Protein AF-A0A831V758-F1 (afdb_monomer_lite)

pLDDT: mean 92.41, std 6.11, range [59.59, 98.81]

Radius of gyration: 16.69 Å; chains: 1; bounding box: 41×38×46 Å

Foldseek 3Di:
DVLVLLVQDQADDDDDDDPVLCVLVVVLVVVCVVCVVLFPSVLRDRHDDAAFDPAADDWAAFALFEEEEFEETNCLVLVLLQQLLDDFFHHYEYEYEYAHRQVCQVVSQVSSNGRHNAREDAADFPDWGTISYHHYGYQAAEWAWDDDPLTITIHGPGGGDGYPVLRRLLRNCVNNQLRYEYEYAAPRPDDNQNSLVSNLVSNHAYEYADLVNHRNSVVSVVNVVSVSHPYYDRSNVNCVVCVVSRD

Structure (mmCIF, N/CA/C/O backbone):
data_AF-A0A831V758-F1
#
_entry.id   AF-A0A831V758-F1
#
loop_
_atom_site.group_PDB
_atom_site.id
_atom_site.type_symbol
_atom_site.label_atom_id
_atom_site.label_alt_id
_atom_site.label_comp_id
_atom_site.label_asym_id
_atom_site.label_entity_id
_atom_site.label_seq_id
_atom_site.pdbx_PDB_ins_code
_atom_site.Cartn_x
_atom_site.Cartn_y
_atom_site.Cartn_z
_atom_site.occupancy
_atom_site.B_iso_or_equiv
_atom_site.auth_seq_id
_atom_site.auth_comp_id
_atom_site.auth_asym_id
_atom_site.auth_atom_id
_atom_site.pdbx_PDB_model_num
ATOM 1 N N . MET A 1 1 ? -2.737 12.422 -18.641 1.00 59.59 1 MET A N 1
ATOM 2 C CA . MET A 1 1 ? -1.529 11.762 -18.081 1.00 59.59 1 MET A CA 1
ATOM 3 C C . MET A 1 1 ? -1.878 10.401 -17.488 1.00 59.59 1 MET A C 1
ATOM 5 O O . MET A 1 1 ? -1.390 9.409 -17.997 1.00 59.59 1 MET A O 1
ATOM 9 N N . MET A 1 2 ? -2.767 10.317 -16.495 1.00 72.56 2 MET A N 1
ATOM 10 C CA . MET A 1 2 ? -3.146 9.026 -15.890 1.00 72.56 2 MET A CA 1
ATOM 11 C C . MET A 1 2 ? -3.924 8.086 -16.830 1.00 72.56 2 MET A C 1
ATOM 13 O O . MET A 1 2 ? -3.850 6.873 -16.688 1.00 72.56 2 MET A O 1
ATOM 17 N N . GLU A 1 3 ? -4.578 8.625 -17.862 1.00 75.00 3 GLU A N 1
ATOM 18 C CA . GLU A 1 3 ? -5.225 7.852 -18.936 1.00 75.00 3 GLU A CA 1
ATOM 19 C C . GLU A 1 3 ? -4.255 6.941 -19.708 1.00 75.00 3 GLU A C 1
ATOM 21 O O . GLU A 1 3 ? -4.672 5.909 -20.228 1.00 75.00 3 GLU A O 1
ATOM 26 N N . TYR A 1 4 ? -2.953 7.261 -19.742 1.00 83.38 4 TYR A N 1
ATOM 27 C CA . TYR A 1 4 ? -1.955 6.403 -20.389 1.00 83.38 4 TYR A CA 1
ATOM 28 C C . TYR A 1 4 ? -1.779 5.061 -19.671 1.00 83.38 4 TYR A C 1
ATOM 30 O O . TYR A 1 4 ? -1.418 4.082 -20.321 1.00 83.38 4 TYR A O 1
ATOM 38 N N . LEU A 1 5 ? -2.094 4.977 -18.372 1.00 78.06 5 LEU A N 1
ATOM 39 C CA . LEU A 1 5 ? -2.095 3.703 -17.644 1.00 78.06 5 LEU A CA 1
ATOM 40 C C . LEU A 1 5 ? -3.118 2.735 -18.246 1.00 78.06 5 LEU A C 1
ATOM 42 O O . LEU A 1 5 ? -2.806 1.573 -18.488 1.00 78.06 5 LEU A O 1
ATOM 46 N N . CYS A 1 6 ? -4.301 3.239 -18.614 1.00 80.19 6 CYS A N 1
ATOM 47 C CA . CYS A 1 6 ? -5.322 2.449 -19.306 1.00 80.19 6 CYS A CA 1
ATOM 48 C C . CYS A 1 6 ? -4.886 2.021 -20.719 1.00 80.19 6 CYS A C 1
ATOM 50 O O . CYS A 1 6 ? -5.421 1.063 -21.276 1.00 80.19 6 CYS A O 1
ATOM 52 N N . LEU A 1 7 ? -3.895 2.700 -21.304 1.00 83.81 7 LEU A N 1
ATOM 53 C CA . LEU A 1 7 ? -3.332 2.379 -22.617 1.00 83.81 7 LEU A CA 1
ATOM 54 C C . LEU A 1 7 ? -2.119 1.435 -22.550 1.00 83.81 7 LEU A C 1
ATOM 56 O O . LEU A 1 7 ? -1.579 1.087 -23.603 1.00 83.81 7 LEU A O 1
ATOM 60 N N . GLY A 1 8 ? -1.740 0.979 -21.350 1.00 83.88 8 GLY A N 1
ATOM 61 C CA . GLY A 1 8 ? -0.642 0.036 -21.123 1.00 83.88 8 GLY A CA 1
ATOM 62 C C . GLY A 1 8 ? 0.640 0.667 -20.576 1.00 83.88 8 GLY A C 1
ATOM 63 O O . GLY A 1 8 ? 1.663 -0.011 -20.526 1.00 83.88 8 GLY A O 1
ATOM 64 N N . ALA A 1 9 ? 0.627 1.941 -20.166 1.00 86.56 9 ALA A N 1
ATOM 65 C CA . ALA A 1 9 ? 1.746 2.492 -19.407 1.00 86.56 9 ALA A CA 1
ATOM 66 C C . ALA A 1 9 ? 1.825 1.814 -18.030 1.00 86.56 9 ALA A C 1
ATOM 68 O O . ALA A 1 9 ? 0.825 1.688 -17.327 1.00 86.56 9 ALA A O 1
ATOM 69 N N . VAL A 1 10 ? 3.026 1.384 -17.648 1.00 83.31 10 VAL A N 1
ATOM 70 C CA . VAL A 1 10 ? 3.277 0.637 -16.400 1.00 83.31 10 VAL A CA 1
ATOM 71 C C . VAL A 1 10 ? 3.994 1.463 -15.337 1.00 83.31 10 VAL A C 1
ATOM 73 O O . VAL A 1 10 ? 4.190 0.994 -14.215 1.00 83.31 10 VAL A O 1
ATOM 76 N N . ASP A 1 11 ? 4.400 2.679 -15.704 1.00 82.00 11 ASP A N 1
ATOM 77 C CA . ASP A 1 11 ? 5.180 3.575 -14.871 1.00 82.00 11 ASP A CA 1
ATOM 78 C C . ASP A 1 11 ? 4.929 5.048 -15.235 1.00 82.00 11 ASP A C 1
ATOM 80 O O . ASP A 1 11 ? 4.513 5.364 -16.355 1.00 82.00 11 ASP A O 1
ATOM 84 N N . LEU A 1 12 ? 5.195 5.943 -14.283 1.00 81.81 12 LEU A N 1
ATOM 85 C CA . LEU A 1 12 ? 5.075 7.386 -14.423 1.00 81.81 12 LEU A CA 1
ATOM 86 C C . LEU A 1 12 ? 6.245 8.093 -13.736 1.00 81.81 12 LEU A C 1
ATOM 88 O O . LEU A 1 12 ? 6.478 7.937 -12.538 1.00 81.81 12 LEU A O 1
ATOM 92 N N . VAL A 1 13 ? 6.935 8.939 -14.496 1.00 83.00 13 VAL A N 1
ATOM 93 C CA . VAL A 1 13 ? 8.043 9.758 -14.006 1.00 83.00 13 VAL A CA 1
ATOM 94 C C . VAL A 1 13 ? 7.903 11.156 -14.597 1.00 83.00 13 VAL A C 1
ATOM 96 O O . VAL A 1 13 ? 7.756 11.311 -15.809 1.00 83.00 13 VAL A O 1
ATOM 99 N N . GLU A 1 14 ? 7.929 12.177 -13.744 1.00 80.94 14 GLU A N 1
ATOM 100 C CA . GLU A 1 14 ? 8.035 13.563 -14.196 1.00 80.94 14 GLU A CA 1
ATOM 101 C C . GLU A 1 14 ? 9.488 13.869 -14.568 1.00 80.94 14 GLU A C 1
ATOM 103 O O . GLU A 1 14 ? 10.421 13.300 -13.998 1.00 80.94 14 GLU A O 1
ATOM 108 N N . LYS A 1 15 ? 9.693 14.772 -15.530 1.00 83.00 15 LYS A N 1
ATOM 109 C CA . LYS A 1 15 ? 11.039 15.199 -15.906 1.00 83.00 15 LYS A CA 1
ATOM 110 C C . LYS A 1 15 ? 11.731 15.835 -14.686 1.00 83.00 15 LYS A C 1
ATOM 112 O O . LYS A 1 15 ? 11.201 16.811 -14.159 1.00 83.00 15 LYS A O 1
ATOM 117 N N . PRO A 1 16 ? 12.899 15.328 -14.251 1.00 84.25 16 PRO A N 1
ATOM 118 C CA . PRO A 1 16 ? 13.629 15.929 -13.143 1.00 84.25 16 PRO A CA 1
ATOM 119 C C . PRO A 1 16 ? 14.097 17.348 -13.473 1.00 84.25 16 PRO A C 1
ATOM 121 O O . PRO A 1 16 ? 14.599 17.591 -14.575 1.00 84.25 16 PRO A O 1
ATOM 124 N N . ASN A 1 17 ? 13.978 18.259 -12.505 1.00 86.94 17 ASN A N 1
ATOM 125 C CA . ASN A 1 17 ? 14.313 19.678 -12.682 1.00 86.94 17 ASN A CA 1
ATOM 126 C C . ASN A 1 17 ? 15.586 20.108 -11.931 1.00 86.94 17 ASN A C 1
ATOM 128 O O . ASN A 1 17 ? 16.128 21.173 -12.216 1.00 86.94 17 ASN A O 1
ATOM 132 N N . ASP A 1 18 ? 16.096 19.276 -11.021 1.00 86.75 18 ASP A N 1
ATOM 133 C CA . ASP A 1 18 ? 17.294 19.534 -10.217 1.00 86.75 18 ASP A CA 1
ATOM 134 C C . ASP A 1 18 ? 18.085 18.238 -9.940 1.00 86.75 18 ASP A C 1
ATOM 136 O O . ASP A 1 18 ? 17.643 17.127 -10.252 1.00 86.75 18 ASP A O 1
ATOM 140 N N . ALA A 1 19 ? 19.295 18.383 -9.392 1.00 86.81 19 ALA A N 1
ATOM 141 C CA . ALA A 1 19 ? 20.224 17.274 -9.163 1.00 86.81 19 ALA A CA 1
ATOM 142 C C . ALA A 1 19 ? 19.707 16.239 -8.146 1.00 86.81 19 ALA A C 1
ATOM 144 O O . ALA A 1 19 ? 19.970 15.043 -8.293 1.00 86.81 19 ALA A O 1
ATOM 145 N N . GLU A 1 20 ? 18.968 16.680 -7.129 1.00 83.38 20 GLU A N 1
ATOM 146 C CA . GLU A 1 20 ? 18.398 15.802 -6.106 1.00 83.38 20 GLU A CA 1
ATOM 147 C C . GLU A 1 20 ? 17.311 14.912 -6.711 1.00 83.38 20 GLU A C 1
ATOM 149 O O . GLU A 1 20 ? 17.352 13.681 -6.605 1.00 83.38 20 GLU A O 1
ATOM 154 N N . THR A 1 21 ? 16.404 15.532 -7.457 1.00 82.12 21 THR A N 1
ATOM 155 C CA . THR A 1 21 ? 15.340 14.878 -8.210 1.00 82.12 21 THR A CA 1
ATOM 156 C C . THR A 1 21 ? 15.907 13.884 -9.225 1.00 82.12 21 THR A C 1
ATOM 158 O O . THR A 1 21 ? 15.427 12.751 -9.336 1.00 82.12 21 THR A O 1
ATOM 161 N N . TRP A 1 22 ? 16.983 14.263 -9.925 1.00 87.38 22 TRP A N 1
ATOM 162 C CA . TRP A 1 22 ? 17.709 13.373 -10.835 1.00 87.38 22 TRP A CA 1
ATOM 163 C C . TRP A 1 22 ? 18.268 12.141 -10.128 1.00 87.38 22 TRP A C 1
ATOM 165 O O . TRP A 1 22 ? 18.204 11.039 -10.673 1.00 87.38 22 TRP A O 1
ATOM 175 N N . ASN A 1 23 ? 18.792 12.298 -8.914 1.00 86.44 23 ASN A N 1
ATOM 176 C CA . ASN A 1 23 ? 19.326 11.186 -8.136 1.00 86.44 23 ASN A CA 1
ATOM 177 C C . ASN A 1 23 ? 18.220 10.205 -7.713 1.00 86.44 23 ASN A C 1
ATOM 179 O O . ASN A 1 23 ? 18.396 8.991 -7.832 1.00 86.44 23 ASN A O 1
ATOM 183 N N . ILE A 1 24 ? 17.068 10.717 -7.265 1.00 82.69 24 ILE A N 1
ATOM 184 C CA . ILE A 1 24 ? 15.906 9.897 -6.881 1.00 82.69 24 ILE A CA 1
ATOM 185 C C . ILE A 1 24 ? 15.398 9.100 -8.088 1.00 82.69 24 ILE A C 1
ATOM 187 O O . ILE A 1 24 ? 15.303 7.869 -8.032 1.00 82.69 24 ILE A O 1
ATOM 191 N N . VAL A 1 25 ? 15.132 9.787 -9.203 1.00 85.81 25 VAL A N 1
ATOM 192 C CA . VAL A 1 25 ? 14.635 9.156 -10.433 1.00 85.81 25 VAL A CA 1
ATOM 193 C C . VAL A 1 25 ? 15.661 8.181 -11.010 1.00 85.81 25 VAL A C 1
ATOM 195 O O . VAL A 1 25 ? 15.307 7.058 -11.361 1.00 85.81 25 VAL A O 1
ATOM 198 N N . GLY A 1 26 ? 16.939 8.561 -11.061 1.00 88.06 26 GLY A N 1
ATOM 199 C CA . GLY A 1 26 ? 18.012 7.727 -11.599 1.00 88.06 26 GLY A CA 1
ATOM 200 C C . GLY A 1 26 ? 18.218 6.430 -10.815 1.00 88.06 26 GLY A C 1
ATOM 201 O O . GLY A 1 26 ? 18.360 5.366 -11.420 1.00 88.06 26 GLY A O 1
ATOM 202 N N . LYS A 1 27 ? 18.183 6.484 -9.475 1.00 86.81 27 LYS A N 1
ATOM 203 C CA . LYS A 1 27 ? 18.248 5.282 -8.622 1.00 86.81 27 LYS A CA 1
ATOM 204 C C . LYS A 1 27 ? 17.066 4.350 -8.874 1.00 86.81 27 LYS A C 1
ATOM 206 O O . LYS A 1 27 ? 17.260 3.144 -9.019 1.00 86.81 27 LYS A O 1
ATOM 211 N N . ARG A 1 28 ? 15.858 4.909 -8.977 1.00 87.69 28 ARG A N 1
ATOM 212 C CA . ARG A 1 28 ? 14.641 4.141 -9.255 1.00 87.69 28 ARG A CA 1
ATOM 213 C C . ARG A 1 28 ? 14.681 3.482 -10.636 1.00 87.69 28 ARG A C 1
ATOM 215 O O . ARG A 1 28 ? 14.485 2.275 -10.736 1.00 87.69 28 ARG A O 1
ATOM 222 N N . LEU A 1 29 ? 14.991 4.240 -11.689 1.00 87.88 29 LEU A N 1
ATOM 223 C CA . LEU A 1 29 ? 15.077 3.714 -13.056 1.00 87.88 29 LEU A CA 1
ATOM 224 C C . LEU A 1 29 ? 16.149 2.631 -13.193 1.00 87.88 29 LEU A C 1
ATOM 226 O O . LEU A 1 29 ? 15.933 1.654 -13.907 1.00 87.88 29 LEU A O 1
ATOM 230 N N . ARG A 1 30 ? 17.279 2.769 -12.488 1.00 89.56 30 ARG A N 1
ATOM 231 C CA . ARG A 1 30 ? 18.318 1.734 -12.444 1.00 89.56 30 ARG A CA 1
ATOM 232 C C . ARG A 1 30 ? 17.776 0.423 -11.870 1.00 89.56 30 ARG A C 1
ATOM 234 O O . ARG A 1 30 ? 17.868 -0.588 -12.558 1.00 89.56 30 ARG A O 1
ATOM 241 N N . ARG A 1 31 ? 17.124 0.462 -10.698 1.00 87.81 31 ARG A N 1
ATOM 242 C CA . ARG A 1 31 ? 16.480 -0.716 -10.078 1.00 87.81 31 ARG A CA 1
ATOM 243 C C . ARG A 1 31 ? 15.475 -1.386 -11.021 1.00 87.81 31 ARG A C 1
ATOM 245 O O . ARG A 1 31 ? 15.446 -2.607 -11.124 1.00 87.81 31 ARG A O 1
ATOM 252 N N . LEU A 1 32 ? 14.666 -0.594 -11.728 1.00 87.81 32 LEU A N 1
ATOM 253 C CA . LEU A 1 32 ? 13.689 -1.123 -12.686 1.00 87.81 32 LEU A CA 1
ATOM 254 C C . LEU A 1 32 ? 14.356 -1.751 -13.915 1.00 87.81 32 LEU A C 1
ATOM 256 O O . LEU A 1 32 ? 13.951 -2.821 -14.359 1.00 87.81 32 LEU A O 1
ATOM 260 N N . THR A 1 33 ? 15.390 -1.104 -14.455 1.00 88.38 33 THR A N 1
ATOM 261 C CA . THR A 1 33 ? 16.093 -1.577 -15.657 1.00 88.38 33 THR A CA 1
ATOM 262 C C . THR A 1 33 ? 16.875 -2.861 -15.382 1.00 88.38 33 THR A C 1
ATOM 264 O O . THR A 1 33 ? 16.906 -3.744 -16.235 1.00 88.38 33 THR A O 1
ATOM 267 N N . GLU A 1 34 ? 17.457 -3.005 -14.187 1.00 89.62 34 GLU A N 1
ATOM 268 C CA . GLU A 1 34 ? 18.151 -4.230 -13.759 1.00 89.62 34 GLU A CA 1
ATOM 269 C C . GLU A 1 34 ? 17.226 -5.458 -13.777 1.00 89.62 34 GLU A C 1
ATOM 271 O O . GLU A 1 34 ? 17.673 -6.553 -14.115 1.00 89.62 34 GLU A O 1
ATOM 276 N N . LYS A 1 35 ? 15.929 -5.262 -13.505 1.00 86.81 35 LYS A N 1
ATOM 277 C CA . LYS A 1 35 ? 14.917 -6.328 -13.412 1.00 86.81 35 LYS A CA 1
ATOM 278 C C . LYS A 1 35 ? 13.998 -6.435 -14.626 1.00 86.81 35 LYS A C 1
ATOM 280 O O . LYS A 1 35 ? 13.102 -7.268 -14.653 1.00 86.81 35 LYS A O 1
ATOM 285 N N . ILE A 1 36 ? 14.214 -5.639 -15.673 1.00 88.00 36 ILE A N 1
ATOM 286 C CA . ILE A 1 36 ? 13.267 -5.543 -16.797 1.00 88.00 36 ILE A CA 1
ATOM 287 C C . ILE A 1 36 ? 13.025 -6.878 -17.519 1.00 88.00 36 ILE A C 1
ATOM 289 O O . ILE A 1 36 ? 11.951 -7.101 -18.071 1.00 88.00 36 ILE A O 1
ATOM 293 N N . LYS A 1 37 ? 14.015 -7.782 -17.504 1.00 89.12 37 LYS A N 1
ATOM 294 C CA . LYS A 1 37 ? 13.917 -9.120 -18.113 1.00 89.12 37 LYS A CA 1
ATOM 295 C C . LYS A 1 37 ? 12.975 -10.059 -17.355 1.00 89.12 37 LYS A C 1
ATOM 297 O O . LYS A 1 37 ? 12.519 -11.039 -17.932 1.00 89.12 37 LYS A O 1
ATOM 302 N N . GLU A 1 38 ? 12.707 -9.759 -16.090 1.00 88.94 38 GLU A N 1
ATOM 303 C CA . GLU A 1 38 ? 11.819 -10.520 -15.207 1.00 88.94 38 GLU A CA 1
ATOM 304 C C . GLU A 1 38 ? 10.348 -10.107 -15.413 1.00 88.94 38 GLU A C 1
ATOM 306 O O . GLU A 1 38 ? 9.418 -10.817 -15.036 1.00 88.94 38 GLU A O 1
ATOM 311 N N . PHE A 1 39 ? 10.100 -8.980 -16.094 1.00 92.75 39 PHE A N 1
ATOM 312 C CA . PHE A 1 39 ? 8.746 -8.472 -16.277 1.00 92.75 39 PHE A CA 1
ATOM 313 C C . PHE A 1 39 ? 7.925 -9.346 -17.228 1.00 92.75 39 PHE A C 1
ATOM 315 O O . PHE A 1 39 ? 8.287 -9.617 -18.377 1.00 92.75 39 PHE A O 1
ATOM 322 N N . ARG A 1 40 ? 6.726 -9.714 -16.779 1.00 94.12 40 ARG A N 1
ATOM 323 C CA . ARG A 1 40 ? 5.739 -10.470 -17.550 1.00 94.12 40 ARG A CA 1
ATOM 324 C C . ARG A 1 40 ? 4.990 -9.543 -18.503 1.00 94.12 40 ARG A C 1
ATOM 326 O O . ARG A 1 40 ? 3.861 -9.142 -18.237 1.00 94.12 40 ARG A O 1
ATOM 333 N N . LEU A 1 41 ? 5.588 -9.242 -19.657 1.00 91.00 41 LEU A N 1
ATOM 334 C CA . LEU A 1 41 ? 5.016 -8.318 -20.655 1.00 91.00 41 LEU A CA 1
ATOM 335 C C . LEU A 1 41 ? 3.595 -8.692 -21.120 1.00 91.00 41 LEU A C 1
ATOM 337 O O . LEU A 1 41 ? 2.808 -7.809 -21.445 1.00 91.00 41 LEU A O 1
ATOM 341 N N . LYS A 1 42 ? 3.227 -9.982 -21.081 1.00 90.50 42 LYS A N 1
ATOM 342 C CA . LYS A 1 42 ? 1.855 -10.461 -21.352 1.00 90.50 42 LYS A CA 1
ATOM 343 C C . LYS A 1 42 ? 0.788 -9.868 -20.412 1.00 90.50 42 LYS A C 1
ATOM 345 O O . LYS A 1 42 ? -0.396 -9.873 -20.745 1.00 90.50 42 LYS A O 1
ATOM 350 N N . ASN A 1 43 ? 1.205 -9.370 -19.247 1.00 90.56 43 ASN A N 1
ATOM 351 C CA . ASN A 1 43 ? 0.344 -8.746 -18.245 1.00 90.56 43 ASN A CA 1
ATOM 352 C C . ASN A 1 43 ? 0.248 -7.224 -18.414 1.00 90.56 43 ASN A C 1
ATOM 354 O O . ASN A 1 43 ? -0.555 -6.587 -17.736 1.00 90.56 43 ASN A O 1
ATOM 358 N N . ILE A 1 44 ? 0.976 -6.639 -19.373 1.00 89.25 44 ILE A N 1
ATOM 359 C CA . ILE A 1 44 ? 0.740 -5.266 -19.819 1.00 89.25 44 ILE A CA 1
ATOM 360 C C . ILE A 1 44 ? -0.517 -5.274 -20.681 1.00 89.25 44 ILE A C 1
ATOM 362 O O . ILE A 1 44 ? -0.501 -5.660 -21.850 1.00 89.25 44 ILE A O 1
ATOM 366 N N . LYS A 1 45 ? -1.634 -4.871 -20.082 1.00 81.12 45 LYS A N 1
ATOM 367 C CA . LYS A 1 45 ? -2.940 -4.886 -20.735 1.00 81.12 45 LYS A CA 1
ATOM 368 C C . LYS A 1 45 ? -3.473 -3.473 -20.856 1.00 81.12 45 LYS A C 1
ATOM 370 O O . LYS A 1 45 ? -3.354 -2.665 -19.940 1.00 81.12 45 LYS A O 1
ATOM 375 N N . ARG A 1 46 ? -4.125 -3.205 -21.986 1.00 82.81 46 ARG A N 1
ATOM 376 C CA . ARG A 1 46 ? -5.039 -2.072 -22.066 1.00 82.81 46 ARG A CA 1
ATOM 377 C C . ARG A 1 46 ? -6.255 -2.390 -21.220 1.00 82.81 46 ARG A C 1
ATOM 379 O O . ARG A 1 46 ? -6.830 -3.472 -21.339 1.00 82.81 46 ARG A O 1
ATOM 386 N N . THR A 1 47 ? -6.654 -1.441 -20.397 1.00 78.38 47 THR A N 1
ATOM 387 C CA . THR A 1 47 ? -7.866 -1.545 -19.597 1.00 78.38 47 THR A CA 1
ATOM 388 C C . THR A 1 47 ? -8.853 -0.504 -20.073 1.00 78.38 47 THR A C 1
ATOM 390 O O . THR A 1 47 ? -8.482 0.558 -20.577 1.00 78.38 47 THR A O 1
ATOM 393 N N . ARG A 1 48 ? -10.140 -0.794 -19.903 1.00 77.62 48 ARG A N 1
ATOM 394 C CA . ARG A 1 48 ? -11.141 0.256 -20.056 1.00 77.62 48 ARG A CA 1
ATOM 395 C C . ARG A 1 48 ? -10.891 1.322 -18.986 1.00 77.62 48 ARG A C 1
ATOM 397 O O . ARG A 1 48 ? -10.466 0.962 -17.882 1.00 77.62 48 ARG A O 1
ATOM 404 N N . PRO A 1 49 ? -11.140 2.603 -19.295 1.00 73.00 49 PRO A N 1
ATOM 405 C CA . PRO A 1 49 ? -11.234 3.612 -18.261 1.00 73.00 49 PRO A CA 1
ATOM 406 C C . PRO A 1 49 ? -12.214 3.123 -17.184 1.00 73.00 49 PRO A C 1
ATOM 408 O O . PRO A 1 49 ? -13.291 2.627 -17.530 1.00 73.00 49 PRO A O 1
ATOM 411 N N . PRO A 1 50 ? -11.826 3.183 -15.906 1.00 74.19 50 PRO A N 1
ATOM 412 C CA . PRO A 1 50 ? -12.691 2.776 -14.811 1.00 74.19 50 PRO A CA 1
ATOM 413 C C . PRO A 1 50 ? -13.920 3.687 -14.765 1.00 74.19 50 PRO A C 1
ATOM 415 O O . PRO A 1 50 ? -13.838 4.867 -15.118 1.00 74.19 50 PRO A O 1
ATOM 418 N N . ALA A 1 51 ? -15.056 3.132 -14.339 1.00 82.69 51 ALA A N 1
ATOM 419 C CA . ALA A 1 51 ? -16.232 3.940 -14.054 1.00 82.69 51 ALA A CA 1
ATOM 420 C C . ALA A 1 5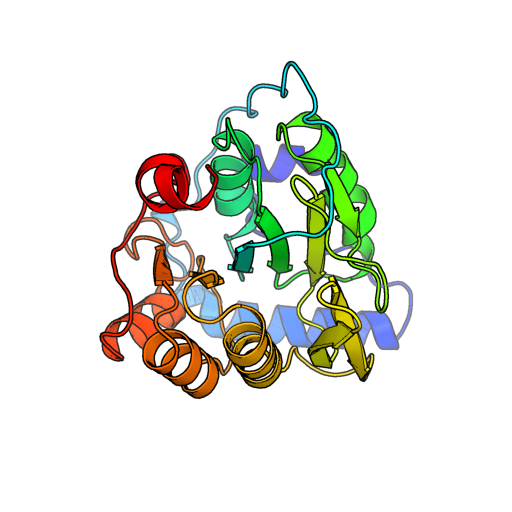1 ? -15.889 4.964 -12.963 1.00 82.69 51 ALA A C 1
ATOM 422 O O . ALA A 1 51 ? -15.087 4.691 -12.066 1.00 82.69 51 ALA A O 1
ATOM 423 N N . MET A 1 52 ? -16.465 6.157 -13.071 1.00 88.44 52 MET A N 1
ATOM 424 C CA . MET A 1 52 ? -16.340 7.143 -12.006 1.00 88.44 52 MET A CA 1
ATOM 425 C C . MET A 1 52 ? -17.169 6.694 -10.804 1.00 88.44 52 MET A C 1
ATOM 427 O O . MET A 1 52 ? -18.204 6.055 -10.972 1.00 88.44 52 MET A O 1
ATOM 431 N N . ALA A 1 53 ? -16.711 7.030 -9.602 1.00 90.19 53 ALA A N 1
ATOM 432 C CA . ALA A 1 53 ? -17.501 6.808 -8.404 1.00 90.19 53 ALA A CA 1
ATOM 433 C C . ALA A 1 53 ? -18.698 7.767 -8.401 1.00 90.19 53 ALA A C 1
ATOM 435 O O . ALA A 1 53 ? -18.526 8.981 -8.523 1.00 90.19 53 ALA A O 1
ATOM 436 N N . ASP A 1 54 ? -19.898 7.220 -8.223 1.00 89.31 54 ASP A N 1
ATOM 437 C CA . ASP A 1 54 ? -21.138 8.003 -8.216 1.00 89.31 54 ASP A CA 1
ATOM 438 C C . ASP A 1 54 ? -21.319 8.818 -6.923 1.00 89.31 54 ASP A C 1
ATOM 440 O O . ASP A 1 54 ? -22.115 9.755 -6.871 1.00 89.31 54 ASP A O 1
ATOM 444 N N . TYR A 1 55 ? -20.580 8.474 -5.862 1.00 93.00 55 TYR A N 1
ATOM 445 C CA . TYR A 1 55 ? -20.635 9.144 -4.565 1.00 93.00 55 TYR A CA 1
ATOM 446 C C . TYR A 1 55 ? -19.300 9.075 -3.816 1.00 93.00 55 TYR A C 1
ATOM 448 O O . TYR A 1 55 ? -18.399 8.301 -4.146 1.00 93.00 55 TYR A O 1
ATOM 456 N N . LYS A 1 56 ? -19.202 9.885 -2.756 1.00 95.06 56 LYS A N 1
ATOM 457 C CA . LYS A 1 56 ? -18.131 9.833 -1.760 1.00 95.06 56 LYS A CA 1
ATOM 458 C C . LYS A 1 56 ? -18.677 9.419 -0.411 1.00 95.06 56 LYS A C 1
ATOM 460 O O . LYS A 1 56 ? -19.691 9.948 0.038 1.00 95.06 56 LYS A O 1
ATOM 465 N N . MET A 1 57 ? -17.985 8.496 0.245 1.00 94.44 57 MET A N 1
ATOM 466 C CA . MET A 1 57 ? -18.271 8.168 1.633 1.00 94.44 57 MET A CA 1
ATOM 467 C C . MET A 1 57 ? -17.911 9.355 2.520 1.00 94.44 57 MET A C 1
ATOM 469 O O . MET A 1 57 ? -16.835 9.932 2.343 1.00 94.44 57 MET A O 1
ATOM 473 N N . PRO A 1 58 ? -18.755 9.715 3.494 1.00 94.31 58 PRO A N 1
ATOM 474 C CA . PRO A 1 58 ? -18.362 10.698 4.485 1.00 94.31 58 PRO A CA 1
ATOM 475 C C . PRO A 1 58 ? -17.156 10.176 5.274 1.00 94.31 58 PRO A C 1
ATOM 477 O O . PRO A 1 58 ? -17.031 8.976 5.536 1.00 94.31 58 PRO A O 1
ATOM 480 N N . LEU A 1 59 ? -16.266 11.090 5.659 1.00 95.56 59 LEU A N 1
ATOM 481 C CA . LEU A 1 59 ? -15.228 10.775 6.633 1.00 95.56 59 LEU A CA 1
ATOM 482 C C . LEU A 1 59 ? -15.899 10.416 7.960 1.00 95.56 59 LEU A C 1
ATOM 484 O O . LEU A 1 59 ? -16.740 11.166 8.459 1.00 95.56 59 LEU A O 1
ATOM 488 N N . GLY A 1 60 ? -15.540 9.258 8.507 1.00 93.69 60 GLY A N 1
ATOM 489 C CA . GLY A 1 60 ? -16.023 8.823 9.811 1.00 93.69 60 GLY A CA 1
ATOM 490 C C . GLY A 1 60 ? -15.167 9.356 10.960 1.00 93.69 60 GLY A C 1
ATOM 491 O O . GLY A 1 60 ? -14.321 10.236 10.797 1.00 93.69 60 GLY A O 1
ATOM 492 N N . GLY A 1 61 ? -15.377 8.782 12.146 1.00 95.50 61 GLY A N 1
ATOM 493 C CA . GLY A 1 61 ? -14.506 9.010 13.299 1.00 95.50 61 GLY A CA 1
ATOM 494 C C . GLY A 1 61 ? -13.122 8.353 13.149 1.00 95.50 61 GLY A C 1
ATOM 495 O O . GLY A 1 61 ? -12.776 7.858 12.070 1.00 95.50 61 GLY A O 1
ATOM 496 N N . PRO A 1 62 ? -12.331 8.312 14.238 1.00 97.06 62 PRO A N 1
ATOM 497 C CA . PRO A 1 62 ? -11.052 7.608 14.265 1.00 97.06 62 PRO A CA 1
ATOM 498 C C . PRO A 1 62 ? -11.174 6.172 13.747 1.00 97.06 62 PRO A C 1
ATOM 500 O O . PRO A 1 62 ? -12.076 5.427 14.148 1.00 97.06 62 PRO A O 1
ATOM 503 N N . ALA A 1 63 ? -10.271 5.788 12.848 1.00 97.19 63 ALA A N 1
ATOM 504 C CA . ALA A 1 63 ? -10.288 4.474 12.228 1.00 97.19 63 ALA A CA 1
ATOM 505 C C . ALA A 1 63 ? -10.016 3.372 13.261 1.00 97.19 63 ALA A C 1
ATOM 507 O O . ALA A 1 63 ? -9.043 3.421 14.013 1.00 97.19 63 ALA A O 1
ATOM 508 N N . LYS A 1 64 ? -10.862 2.340 13.266 1.00 97.12 64 LYS A N 1
ATOM 509 C CA . LYS A 1 64 ? -10.703 1.146 14.119 1.00 97.12 64 LYS A CA 1
ATOM 510 C C . LYS A 1 64 ? -9.868 0.062 13.443 1.00 97.12 64 LYS A C 1
ATOM 512 O O . LYS A 1 64 ? -9.381 -0.855 14.109 1.00 97.12 64 LYS A O 1
ATOM 517 N N . LYS A 1 65 ? -9.755 0.152 12.118 1.00 98.12 65 LYS A N 1
ATOM 518 C CA . LYS A 1 65 ? -9.079 -0.798 11.242 1.00 98.12 65 LYS A CA 1
ATOM 519 C C . LYS A 1 65 ? -8.159 -0.056 10.274 1.00 98.12 65 LYS A C 1
ATOM 521 O O . LYS A 1 65 ? -8.374 1.119 9.977 1.00 98.12 65 LYS A O 1
ATOM 526 N N . LEU A 1 66 ? -7.142 -0.746 9.778 1.00 98.62 66 LEU A N 1
ATOM 527 C CA . LEU A 1 66 ? -6.182 -0.198 8.827 1.00 98.62 66 LEU A CA 1
ATOM 528 C C . LEU A 1 66 ? -5.888 -1.214 7.729 1.00 98.62 66 LEU A C 1
ATOM 530 O O . LEU A 1 66 ? -5.486 -2.334 8.033 1.00 98.62 66 LEU A O 1
ATOM 534 N N . PHE A 1 67 ? -6.020 -0.814 6.467 1.00 98.56 67 PHE A N 1
ATOM 535 C CA . PHE A 1 67 ? -5.402 -1.541 5.362 1.00 98.56 67 PHE A CA 1
ATOM 536 C C . PHE A 1 67 ? -4.207 -0.761 4.799 1.00 98.56 67 PHE A C 1
ATOM 538 O O . PHE A 1 67 ? -4.295 0.439 4.542 1.00 98.56 67 PHE A O 1
ATOM 545 N N . ILE A 1 68 ? -3.079 -1.444 4.612 1.00 98.69 68 ILE A N 1
ATOM 546 C CA . ILE A 1 68 ? -1.867 -0.892 4.001 1.00 98.69 68 ILE A CA 1
ATOM 547 C C . ILE A 1 68 ? -1.647 -1.587 2.665 1.00 98.69 68 ILE A C 1
ATOM 549 O O . ILE A 1 68 ? -1.536 -2.809 2.619 1.00 98.69 68 ILE A O 1
ATOM 553 N N . VAL A 1 69 ? -1.540 -0.812 1.592 1.00 98.56 69 VAL A N 1
ATOM 554 C CA . VAL A 1 69 ? -1.184 -1.282 0.256 1.00 98.56 69 VAL A CA 1
ATOM 555 C C . VAL A 1 69 ? 0.263 -0.910 -0.029 1.00 98.56 69 VAL A C 1
ATOM 557 O O . VAL A 1 69 ? 0.633 0.263 0.028 1.00 98.56 69 VAL A O 1
ATOM 560 N N . LEU A 1 70 ? 1.073 -1.907 -0.364 1.00 98.44 70 LEU A N 1
ATOM 561 C CA . LEU A 1 70 ? 2.435 -1.740 -0.853 1.00 98.44 70 LEU A CA 1
ATOM 562 C C . LEU A 1 70 ? 2.458 -2.164 -2.322 1.00 98.44 70 LEU A C 1
ATOM 564 O O . LEU A 1 70 ? 2.021 -3.268 -2.645 1.00 98.44 70 LEU A O 1
ATOM 568 N N . GLY A 1 71 ? 2.934 -1.296 -3.211 1.00 96.81 71 GLY A N 1
ATOM 569 C CA . GLY A 1 71 ? 2.973 -1.593 -4.642 1.00 96.81 71 GLY A CA 1
ATOM 570 C C . GLY A 1 71 ? 4.197 -1.022 -5.335 1.00 96.81 71 GLY A C 1
ATOM 571 O O . GLY A 1 71 ? 4.602 0.102 -5.059 1.00 96.81 71 GLY A O 1
ATOM 572 N N . GLY A 1 72 ? 4.796 -1.790 -6.242 1.00 94.56 72 GLY A N 1
ATOM 573 C CA . GLY A 1 72 ? 5.916 -1.339 -7.061 1.00 94.56 72 GLY A CA 1
ATOM 574 C C . GLY A 1 72 ? 5.539 -1.162 -8.526 1.00 94.56 72 GLY A C 1
ATOM 575 O O . GLY A 1 72 ? 4.463 -0.659 -8.856 1.00 94.56 72 GLY A O 1
ATOM 576 N N . VAL A 1 73 ? 6.420 -1.584 -9.431 1.00 90.94 73 VAL A N 1
ATOM 577 C CA . VAL A 1 73 ? 6.161 -1.506 -10.875 1.00 90.94 73 VAL A CA 1
ATOM 578 C C . VAL A 1 73 ? 4.928 -2.326 -11.282 1.00 90.94 73 VAL A C 1
ATOM 580 O O . VAL A 1 73 ? 4.728 -3.466 -10.850 1.00 90.94 73 VAL A O 1
ATOM 583 N N . GLY A 1 74 ? 4.066 -1.723 -12.106 1.00 89.56 74 GLY A N 1
ATOM 584 C CA . GLY A 1 74 ? 2.789 -2.312 -12.518 1.00 89.56 74 GLY A CA 1
ATOM 585 C C . GLY A 1 74 ? 1.677 -2.254 -11.465 1.00 89.56 74 GLY A C 1
ATOM 586 O O . GLY A 1 74 ? 0.540 -2.575 -11.787 1.00 89.56 74 GLY A O 1
ATOM 587 N N . SER A 1 75 ? 1.944 -1.798 -10.236 1.00 92.88 75 SER A N 1
ATOM 588 C CA . SER A 1 75 ? 0.917 -1.740 -9.183 1.00 92.88 75 SER A CA 1
ATOM 589 C C . SER A 1 75 ? -0.143 -0.657 -9.402 1.00 92.88 75 SER A C 1
ATOM 591 O O . SER A 1 75 ? -1.233 -0.764 -8.856 1.00 92.88 75 SER A O 1
ATOM 593 N N . LEU A 1 76 ? 0.131 0.375 -10.209 1.00 91.38 76 LEU A N 1
ATOM 594 C CA . LEU A 1 76 ? -0.797 1.491 -10.424 1.00 91.38 76 LEU A CA 1
ATOM 595 C C . LEU A 1 76 ? -2.143 1.056 -11.019 1.00 91.38 76 LEU A C 1
ATOM 597 O O . LEU A 1 76 ? -3.190 1.524 -10.571 1.00 91.38 76 LEU A O 1
ATOM 601 N N . ILE A 1 77 ? -2.124 0.159 -12.010 1.00 89.50 77 ILE A N 1
ATOM 602 C CA . ILE A 1 77 ? -3.360 -0.346 -12.617 1.00 89.50 77 ILE A CA 1
ATOM 603 C C . ILE A 1 77 ? -4.105 -1.294 -11.672 1.00 89.50 77 ILE A C 1
ATOM 605 O O . ILE A 1 77 ? -5.332 -1.307 -11.639 1.00 89.50 77 ILE A O 1
ATOM 609 N N . GLU A 1 78 ? -3.371 -2.043 -10.858 1.00 92.44 78 GLU A N 1
ATOM 610 C CA . GLU A 1 78 ? -3.942 -2.944 -9.859 1.00 92.44 78 GLU A CA 1
ATOM 611 C C . GLU A 1 78 ? -4.585 -2.159 -8.714 1.00 92.44 78 GLU A C 1
ATOM 613 O O . GLU A 1 78 ? -5.724 -2.424 -8.339 1.00 92.44 78 GLU A O 1
ATOM 618 N N . LEU A 1 79 ? -3.936 -1.087 -8.259 1.00 94.12 79 LEU A N 1
ATOM 619 C CA . LEU A 1 79 ? -4.508 -0.139 -7.311 1.00 94.12 79 LEU A CA 1
ATOM 620 C C . LEU A 1 79 ? -5.775 0.527 -7.865 1.00 94.12 79 LEU A C 1
ATOM 622 O O . LEU A 1 79 ? -6.728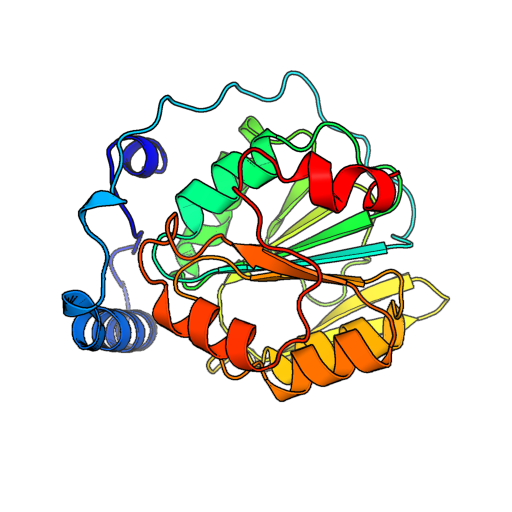 0.738 -7.121 1.00 94.12 79 LEU A O 1
ATOM 626 N N . GLN A 1 80 ? -5.814 0.836 -9.164 1.00 92.12 80 GLN A N 1
ATOM 627 C CA . GLN A 1 80 ? -7.008 1.371 -9.819 1.00 92.12 80 GLN A CA 1
ATOM 628 C C . GLN A 1 80 ? -8.182 0.394 -9.778 1.00 92.12 80 GLN A C 1
ATOM 630 O O . GLN A 1 80 ? -9.287 0.806 -9.426 1.00 92.12 80 GLN A O 1
ATOM 635 N N . LYS A 1 81 ? -7.953 -0.883 -10.101 1.00 91.56 81 LYS A N 1
ATOM 636 C CA . LYS A 1 81 ? -8.983 -1.926 -9.979 1.00 91.56 81 LYS A CA 1
ATOM 637 C C . LYS A 1 81 ? -9.433 -2.081 -8.528 1.00 91.56 81 LYS A C 1
ATOM 639 O O . LYS A 1 81 ? -10.631 -2.069 -8.264 1.00 91.56 81 LYS A O 1
ATOM 644 N N . MET A 1 82 ? -8.477 -2.145 -7.602 1.00 93.94 82 MET A N 1
ATOM 645 C CA . MET A 1 82 ? -8.728 -2.292 -6.172 1.00 93.94 82 MET A CA 1
ATOM 646 C C . MET A 1 82 ? -9.579 -1.145 -5.629 1.00 93.94 82 MET A C 1
ATOM 648 O O . MET A 1 82 ? -10.688 -1.370 -5.155 1.00 93.94 82 MET A O 1
ATOM 652 N N . LEU A 1 83 ? -9.090 0.094 -5.703 1.00 94.38 83 LEU A N 1
ATOM 653 C CA . LEU A 1 83 ? -9.789 1.239 -5.119 1.00 94.38 83 LEU A CA 1
ATOM 654 C C . LEU A 1 83 ? -11.124 1.522 -5.818 1.00 94.38 83 LEU A C 1
ATOM 656 O O . LEU A 1 83 ? -12.047 2.000 -5.158 1.00 94.38 83 LEU A O 1
ATOM 660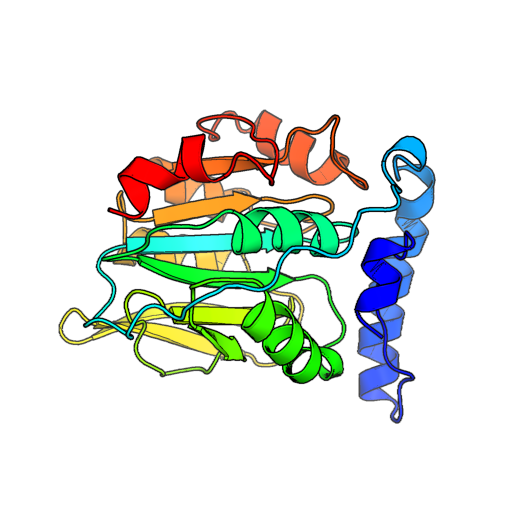 N N . GLY A 1 84 ? -11.236 1.226 -7.118 1.00 92.25 84 GLY A N 1
ATOM 661 C CA . GLY A 1 84 ? -12.486 1.358 -7.871 1.00 92.25 84 GLY A CA 1
ATOM 662 C C . GLY A 1 84 ? -13.534 0.289 -7.545 1.00 92.25 84 GLY A C 1
ATOM 663 O O . GLY A 1 84 ? -14.713 0.517 -7.787 1.00 92.25 84 GLY A O 1
ATOM 664 N N . SER A 1 85 ? -13.129 -0.850 -6.975 1.00 92.31 85 SER A N 1
ATOM 665 C CA . SER A 1 85 ? -14.046 -1.939 -6.600 1.00 92.31 85 SER A CA 1
ATOM 666 C C . SER A 1 85 ? -14.519 -1.853 -5.146 1.00 92.31 85 SER A C 1
ATOM 668 O O . SER A 1 85 ? -15.443 -2.564 -4.761 1.00 92.31 85 SER A O 1
ATOM 670 N N . ILE A 1 86 ? -13.903 -0.996 -4.322 1.00 92.94 86 ILE A N 1
ATOM 671 C CA . ILE A 1 86 ? -14.354 -0.768 -2.946 1.00 92.94 86 ILE A CA 1
ATOM 672 C C . ILE A 1 86 ? -15.708 -0.057 -2.982 1.00 92.94 86 ILE A C 1
ATOM 674 O O . ILE A 1 86 ? -15.809 1.058 -3.486 1.00 92.94 86 ILE A O 1
ATOM 678 N N . SER A 1 87 ? -16.729 -0.694 -2.410 1.00 90.75 87 SER A N 1
ATOM 679 C CA . SER A 1 87 ? -18.102 -0.174 -2.348 1.00 90.75 87 SER A CA 1
ATOM 680 C C . SER A 1 87 ? -18.561 0.183 -0.930 1.00 90.75 87 SER A C 1
ATOM 682 O O . SER A 1 87 ? -19.526 0.925 -0.766 1.00 90.75 87 SER A O 1
ATOM 684 N N . SER A 1 88 ? -17.879 -0.309 0.108 1.00 90.06 88 SER A N 1
ATOM 685 C CA . SER A 1 88 ? -18.160 -0.016 1.521 1.00 90.06 88 SER A CA 1
ATOM 686 C C . SER A 1 88 ? -16.864 0.143 2.318 1.00 90.06 88 SER A C 1
ATOM 688 O O . SER A 1 88 ? -15.867 -0.520 2.036 1.00 90.06 88 SER A O 1
ATOM 690 N N . ASN A 1 89 ? -16.870 1.052 3.293 1.00 92.75 89 ASN A N 1
ATOM 691 C CA . ASN A 1 89 ? -15.839 1.184 4.318 1.00 92.75 89 ASN A CA 1
ATOM 692 C C . ASN A 1 89 ? -16.397 2.029 5.469 1.00 92.75 89 ASN A C 1
ATOM 694 O O . ASN A 1 89 ? -16.529 3.240 5.334 1.00 92.75 89 ASN A O 1
ATOM 698 N N . GLU A 1 90 ? -16.750 1.399 6.584 1.00 87.81 90 GLU A N 1
ATOM 699 C CA . GLU A 1 90 ? -17.376 2.096 7.718 1.00 87.81 90 GLU A CA 1
ATOM 700 C C . GLU A 1 90 ? -16.383 2.406 8.841 1.00 87.81 90 GLU A C 1
ATOM 702 O O . GLU A 1 90 ? -16.618 3.284 9.674 1.00 87.81 90 GLU A O 1
ATOM 707 N N . SER A 1 91 ? -15.260 1.684 8.885 1.00 93.38 91 SER A N 1
ATOM 708 C CA . SER A 1 91 ? -14.397 1.665 10.068 1.00 93.38 91 SER A CA 1
ATOM 709 C C . SER A 1 91 ? -12.894 1.667 9.790 1.00 93.38 91 SER A C 1
ATOM 711 O O . SER A 1 91 ? -12.111 1.798 10.742 1.00 93.38 91 SER A O 1
ATOM 713 N N . ALA A 1 92 ? -12.468 1.564 8.526 1.00 97.44 92 ALA A N 1
ATOM 714 C CA . ALA A 1 92 ? -11.062 1.454 8.158 1.00 97.44 92 ALA A CA 1
ATOM 715 C C . ALA A 1 92 ? -10.489 2.730 7.525 1.00 97.44 92 ALA A C 1
ATOM 717 O O . ALA A 1 92 ? -11.128 3.390 6.703 1.00 97.44 92 ALA A O 1
ATOM 718 N N . ALA A 1 93 ? -9.234 3.028 7.851 1.00 98.12 93 ALA A N 1
ATOM 719 C CA . ALA A 1 93 ? -8.390 3.914 7.056 1.00 98.12 93 ALA A CA 1
ATOM 720 C C . ALA A 1 93 ? -7.546 3.089 6.074 1.00 98.12 93 ALA A C 1
ATOM 722 O O . ALA A 1 93 ? -7.166 1.951 6.364 1.00 98.12 93 ALA A O 1
ATOM 723 N N . GLY A 1 94 ? -7.233 3.678 4.925 1.00 98.12 94 GLY A N 1
ATOM 724 C CA . GLY A 1 94 ? -6.301 3.138 3.943 1.00 98.12 94 GLY A CA 1
ATOM 725 C C . GLY A 1 94 ? -4.984 3.899 3.940 1.00 98.12 94 GLY A C 1
ATOM 726 O O . GLY A 1 94 ? -4.982 5.127 4.023 1.00 98.12 94 GLY A O 1
ATOM 727 N N . LEU A 1 95 ? -3.869 3.191 3.791 1.00 98.50 95 LEU A N 1
ATOM 728 C CA . LEU A 1 95 ? -2.577 3.778 3.445 1.00 98.50 95 LEU A CA 1
ATOM 729 C C . LEU A 1 95 ? -2.006 3.079 2.218 1.00 98.50 95 LEU A C 1
ATOM 731 O O . LEU A 1 95 ? -2.016 1.856 2.142 1.00 98.50 95 LEU A O 1
ATOM 735 N N . VAL A 1 96 ? -1.482 3.842 1.269 1.00 98.31 96 VAL A N 1
ATOM 736 C CA . VAL A 1 96 ? -0.959 3.331 0.004 1.00 98.31 96 VAL A CA 1
ATOM 737 C C . VAL A 1 96 ? 0.449 3.872 -0.204 1.00 98.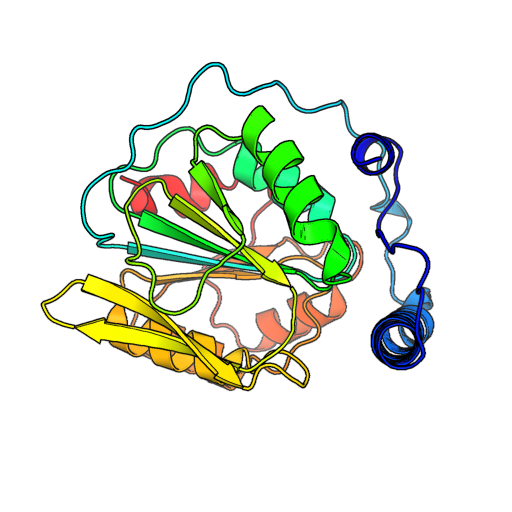31 96 VAL A C 1
ATOM 739 O O . VAL A 1 96 ? 0.648 5.084 -0.244 1.00 98.31 96 VAL A O 1
ATOM 742 N N . PHE A 1 97 ? 1.412 2.968 -0.365 1.00 97.38 97 PHE A N 1
ATOM 743 C CA . PHE A 1 97 ? 2.818 3.278 -0.604 1.00 97.38 97 PHE A CA 1
ATOM 744 C C . PHE A 1 97 ? 3.256 2.684 -1.939 1.00 97.38 97 PHE A C 1
ATOM 746 O O . PHE A 1 97 ? 3.323 1.459 -2.094 1.00 97.38 97 PHE A O 1
ATOM 753 N N . LEU A 1 98 ? 3.585 3.557 -2.889 1.00 95.00 98 LEU A N 1
ATOM 754 C CA . LEU A 1 98 ? 3.927 3.160 -4.253 1.00 95.00 98 LEU A CA 1
ATOM 755 C C . LEU A 1 98 ? 5.387 3.443 -4.598 1.00 95.00 98 LEU A C 1
ATOM 757 O O . LEU A 1 98 ? 5.935 4.480 -4.229 1.00 95.00 98 LEU A O 1
ATOM 761 N N . ASP A 1 99 ? 6.015 2.572 -5.378 1.00 92.62 99 ASP A N 1
ATOM 762 C CA . ASP A 1 99 ? 7.289 2.897 -6.012 1.00 92.62 99 ASP A CA 1
ATOM 763 C C . ASP A 1 99 ? 7.068 3.927 -7.124 1.00 92.62 99 ASP A C 1
ATOM 765 O O . ASP A 1 99 ? 6.952 3.562 -8.290 1.00 92.62 99 ASP A O 1
ATOM 769 N N . LEU A 1 100 ? 6.967 5.210 -6.785 1.00 87.31 100 LEU A N 1
ATOM 770 C CA . LEU A 1 100 ? 6.731 6.294 -7.737 1.00 87.31 100 LEU A CA 1
ATOM 771 C C . LEU A 1 100 ? 7.603 7.505 -7.442 1.00 87.31 100 LEU A C 1
ATOM 773 O O . LEU A 1 100 ? 8.131 7.683 -6.345 1.00 87.31 100 LEU A O 1
ATOM 777 N N . TYR A 1 101 ? 7.721 8.360 -8.453 1.00 83.44 101 TYR A N 1
ATOM 778 C CA . TYR A 1 101 ? 8.337 9.666 -8.304 1.00 83.44 101 TYR A CA 1
ATOM 779 C C . TYR A 1 101 ? 7.495 10.573 -7.372 1.00 83.44 101 TYR A C 1
ATOM 781 O O . TYR A 1 101 ? 6.297 10.719 -7.618 1.00 83.44 101 TYR A O 1
ATOM 789 N N . PRO A 1 102 ? 8.085 11.229 -6.350 1.00 80.69 102 PRO A N 1
ATOM 790 C CA . PRO A 1 102 ? 7.358 12.062 -5.385 1.00 80.69 102 PRO A CA 1
ATOM 791 C C . PRO A 1 102 ? 6.386 13.087 -5.988 1.00 80.69 102 PRO A C 1
ATOM 793 O O . PRO A 1 102 ? 5.249 13.227 -5.522 1.00 80.69 102 PRO A O 1
ATOM 796 N N . GLY A 1 103 ? 6.813 13.776 -7.054 1.00 83.44 103 GLY A N 1
ATOM 797 C CA . GLY A 1 103 ? 6.086 14.905 -7.644 1.00 83.44 103 GLY A CA 1
ATOM 798 C C . GLY A 1 103 ? 4.756 14.554 -8.315 1.00 83.44 103 GLY A C 1
ATOM 799 O O . GLY A 1 103 ? 3.984 15.460 -8.615 1.00 83.44 103 GLY A O 1
ATOM 800 N N . VAL A 1 104 ? 4.439 13.263 -8.499 1.00 86.88 104 VAL A N 1
ATOM 801 C CA . VAL A 1 104 ? 3.171 12.829 -9.125 1.00 86.88 104 VAL A CA 1
ATOM 802 C C . VAL A 1 104 ? 2.037 12.584 -8.125 1.00 86.88 104 VAL A C 1
ATOM 804 O O . VAL A 1 104 ? 0.898 12.338 -8.530 1.00 86.88 104 VAL A O 1
ATOM 807 N N . THR A 1 105 ? 2.323 12.630 -6.819 1.00 90.06 105 THR A N 1
ATOM 808 C CA . THR A 1 105 ? 1.352 12.281 -5.765 1.00 90.06 105 THR A CA 1
ATOM 809 C C . THR A 1 105 ? 0.072 13.132 -5.823 1.00 90.06 105 THR A C 1
ATOM 811 O O . THR A 1 105 ? -1.017 12.553 -5.779 1.00 90.06 105 THR A O 1
ATOM 814 N N . PRO A 1 106 ? 0.123 14.473 -5.983 1.00 90.75 106 PRO A N 1
ATOM 815 C CA . PRO A 1 106 ? -1.095 15.285 -6.080 1.00 90.75 106 PRO A CA 1
ATOM 816 C C . PRO A 1 106 ? -1.990 14.921 -7.275 1.00 90.75 106 PRO A C 1
ATOM 818 O O . PRO A 1 106 ? -3.216 14.927 -7.168 1.00 90.75 106 PRO A O 1
ATOM 821 N N . GLN A 1 107 ? -1.392 14.599 -8.422 1.00 89.62 107 GLN A N 1
ATOM 822 C CA . GLN A 1 107 ? -2.092 14.206 -9.645 1.00 89.62 107 GLN A CA 1
ATOM 823 C C . GLN A 1 107 ? -2.701 12.810 -9.487 1.00 89.62 107 GLN A C 1
ATOM 825 O O . GLN A 1 107 ? -3.821 12.576 -9.941 1.00 89.62 107 GLN A O 1
ATOM 830 N N . LEU A 1 108 ? -1.989 11.908 -8.806 1.00 90.81 108 LEU A N 1
ATOM 831 C CA . LEU A 1 108 ? -2.454 10.562 -8.493 1.00 90.81 108 LEU A CA 1
ATOM 832 C C . LEU A 1 108 ? -3.671 10.581 -7.562 1.00 90.81 108 LEU A C 1
ATOM 834 O O . LEU A 1 108 ? -4.659 9.897 -7.821 1.00 90.81 108 LEU A O 1
ATOM 838 N N . VAL A 1 109 ? -3.632 11.412 -6.519 1.00 94.56 109 VAL A N 1
ATOM 839 C CA . VAL A 1 109 ? -4.763 11.605 -5.603 1.00 94.56 109 VAL A CA 1
ATOM 840 C C . VAL A 1 109 ? -5.986 12.119 -6.356 1.00 94.56 109 VAL A C 1
ATOM 842 O O . VAL A 1 109 ? -7.044 11.508 -6.257 1.00 94.56 109 VAL A O 1
ATOM 845 N N . LYS A 1 110 ? -5.839 13.173 -7.171 1.00 93.19 110 LYS A N 1
ATOM 846 C CA . LYS A 1 110 ? -6.937 13.713 -7.998 1.00 93.19 110 LYS A CA 1
ATOM 847 C C . LYS A 1 110 ? -7.495 12.691 -8.988 1.00 93.19 110 LYS A C 1
ATOM 849 O O . LYS A 1 110 ? -8.671 12.742 -9.339 1.00 93.19 110 LYS A O 1
ATOM 854 N N . PHE A 1 111 ? -6.650 11.791 -9.485 1.00 91.44 111 PHE A N 1
ATOM 855 C CA . PHE A 1 111 ? -7.086 10.709 -10.355 1.00 91.44 111 PHE A CA 1
ATOM 856 C C . PHE A 1 111 ? -7.950 9.707 -9.590 1.00 91.44 111 PHE A C 1
ATOM 858 O O . PHE A 1 111 ? -9.088 9.481 -9.991 1.00 91.44 111 PHE A O 1
ATOM 865 N N . PHE A 1 112 ? -7.470 9.175 -8.462 1.00 93.50 112 PHE A N 1
ATOM 866 C CA . PHE A 1 112 ? -8.257 8.234 -7.660 1.00 93.50 112 PHE A CA 1
ATOM 867 C C . PHE A 1 112 ? -9.493 8.871 -7.034 1.00 93.50 112 PHE A C 1
ATOM 869 O O . PHE A 1 112 ? -10.506 8.196 -6.883 1.00 93.50 112 PHE A O 1
ATOM 876 N N . GLU A 1 113 ? -9.466 10.171 -6.743 1.00 94.69 113 GLU A N 1
ATOM 877 C CA . GLU A 1 113 ? -10.624 10.907 -6.240 1.00 94.69 113 GLU A CA 1
ATOM 878 C C . GLU A 1 113 ? -11.844 10.747 -7.155 1.00 94.69 113 GLU A C 1
ATOM 880 O O . GLU A 1 113 ? -12.961 10.670 -6.662 1.00 94.69 113 GLU A O 1
ATOM 885 N N . LYS A 1 114 ? -11.659 10.597 -8.467 1.00 92.19 114 LYS A N 1
ATOM 886 C CA . LYS A 1 114 ? -12.775 10.374 -9.397 1.00 92.19 114 LYS A CA 1
ATOM 887 C C . LYS A 1 114 ? -13.282 8.933 -9.432 1.00 92.19 114 LYS A C 1
ATOM 889 O O . LYS A 1 114 ? -14.364 8.700 -9.954 1.00 92.19 114 LYS A O 1
ATOM 894 N N . LEU A 1 115 ? -12.493 7.975 -8.952 1.00 91.69 115 LEU A N 1
ATOM 895 C CA . LEU A 1 115 ? -12.671 6.547 -9.242 1.00 91.69 115 LEU A CA 1
ATOM 896 C C . LEU A 1 115 ? -13.102 5.716 -8.045 1.00 91.69 115 LEU A C 1
ATOM 898 O O . LEU A 1 115 ? -13.719 4.676 -8.223 1.00 91.69 115 LEU A O 1
ATOM 902 N N . THR A 1 116 ? -12.746 6.140 -6.836 1.00 94.88 116 THR A N 1
ATOM 903 C CA . THR A 1 116 ? -13.094 5.416 -5.612 1.00 94.88 116 THR A CA 1
ATOM 904 C C . THR A 1 116 ? -14.159 6.154 -4.822 1.00 94.88 116 THR A C 1
ATOM 906 O O . THR A 1 116 ? -14.214 7.381 -4.847 1.00 94.88 116 THR A O 1
ATOM 909 N N . VAL A 1 117 ? -14.962 5.422 -4.058 1.00 95.56 117 VAL A N 1
ATOM 910 C CA . VAL A 1 117 ? -15.887 5.988 -3.063 1.00 95.56 117 VAL A CA 1
ATOM 911 C C . VAL A 1 117 ? -15.163 6.510 -1.812 1.00 95.56 117 VAL A C 1
ATOM 913 O O . VAL A 1 117 ? -15.735 7.289 -1.052 1.00 95.56 117 VAL A O 1
ATOM 916 N N . LEU A 1 118 ? -13.899 6.118 -1.600 1.00 96.75 118 LEU A N 1
ATOM 917 C CA . LEU A 1 118 ? -13.058 6.600 -0.499 1.00 96.75 118 LEU A CA 1
ATOM 918 C C . LEU A 1 118 ? -12.616 8.060 -0.701 1.00 96.75 118 LEU A C 1
ATOM 920 O O . LEU A 1 118 ? -12.754 8.639 -1.783 1.00 96.75 118 LEU A O 1
ATOM 924 N N . ASN A 1 119 ? -12.005 8.637 0.334 1.00 97.25 119 ASN A N 1
ATOM 925 C CA . ASN A 1 119 ? -11.432 9.984 0.324 1.00 97.25 119 ASN A CA 1
ATOM 926 C C . ASN A 1 119 ? -9.899 9.912 0.210 1.00 97.25 119 ASN A C 1
ATOM 928 O O . ASN A 1 119 ? -9.213 9.882 1.240 1.00 97.25 119 ASN A O 1
ATOM 932 N N . PRO A 1 120 ? -9.334 9.825 -1.012 1.00 97.25 120 PRO A N 1
ATOM 933 C CA . PRO A 1 120 ? -7.895 9.819 -1.191 1.00 97.25 120 PRO A CA 1
ATOM 934 C C . PRO A 1 120 ? -7.297 11.190 -0.871 1.00 97.25 120 PRO A C 1
ATOM 936 O O . PRO A 1 120 ? -7.847 12.226 -1.237 1.00 97.25 120 PRO A O 1
ATOM 939 N N . MET A 1 121 ? -6.133 11.200 -0.230 1.00 96.88 121 MET A N 1
ATOM 940 C CA . MET A 1 121 ? -5.349 12.409 0.020 1.00 96.88 121 MET A CA 1
ATOM 941 C C . MET A 1 121 ? -3.851 12.094 0.002 1.00 96.88 121 MET A C 1
ATOM 943 O O . MET A 1 121 ? -3.480 10.945 0.245 1.00 96.88 121 MET A O 1
ATOM 947 N N . PRO A 1 122 ? -2.961 13.077 -0.232 1.00 96.50 122 PRO A N 1
ATOM 948 C CA . PRO A 1 122 ? -1.539 12.870 0.016 1.00 96.50 122 PRO A CA 1
ATOM 949 C C . PRO A 1 122 ? -1.340 12.524 1.491 1.00 96.50 122 PRO A C 1
ATOM 951 O O . PRO A 1 122 ? -1.909 13.205 2.344 1.00 96.50 122 PRO A O 1
ATOM 954 N N . LEU A 1 123 ? -0.561 11.491 1.806 1.00 96.00 123 LEU A N 1
ATOM 955 C CA . LEU A 1 123 ? -0.292 11.135 3.199 1.00 96.00 123 LEU A CA 1
ATOM 956 C C . LEU A 1 123 ? 0.421 12.290 3.917 1.00 96.00 123 LEU A C 1
ATOM 958 O O . LEU A 1 123 ? 1.388 12.847 3.401 1.00 96.00 123 LEU A O 1
ATOM 962 N N . LYS A 1 124 ? -0.046 12.640 5.118 1.00 94.56 124 LYS A N 1
ATOM 963 C CA . LYS A 1 124 ? 0.530 13.712 5.939 1.00 94.56 124 LYS A CA 1
ATOM 964 C C . LYS A 1 124 ? 0.902 13.183 7.315 1.00 94.56 124 LYS A C 1
ATOM 966 O O . LYS A 1 124 ? 0.073 12.565 7.975 1.00 94.56 124 LYS A O 1
ATOM 971 N N . SER A 1 125 ? 2.131 13.462 7.741 1.00 96.12 125 SER A N 1
ATOM 972 C CA . SER A 1 125 ? 2.603 13.130 9.086 1.00 96.12 125 SER A CA 1
ATOM 973 C C . SER A 1 125 ? 1.760 13.844 10.150 1.00 96.12 125 SER A C 1
ATOM 975 O O . SER A 1 125 ? 1.452 15.027 9.996 1.00 96.12 125 SER A O 1
ATOM 977 N N . GLY A 1 126 ? 1.377 13.132 11.210 1.00 95.69 126 GLY A N 1
ATOM 978 C CA . GLY A 1 126 ? 0.634 13.668 12.355 1.00 95.69 126 GLY A CA 1
ATOM 979 C C . GLY A 1 126 ? -0.856 13.925 12.109 1.00 95.69 126 GLY A C 1
ATOM 980 O O . GLY A 1 126 ? -1.538 14.427 12.998 1.00 95.69 126 GLY A O 1
ATOM 981 N N . PHE A 1 127 ? -1.391 13.589 10.932 1.00 95.75 127 PHE A N 1
ATOM 982 C CA . PHE A 1 127 ? -2.827 13.711 10.671 1.00 95.75 127 PHE A CA 1
ATOM 983 C C . PHE A 1 127 ? -3.576 12.488 11.223 1.00 95.75 127 PHE A C 1
ATOM 985 O O . PHE A 1 127 ? -3.109 11.365 11.034 1.00 95.75 127 PHE A O 1
ATOM 992 N N . PRO A 1 128 ? -4.729 12.666 11.891 1.00 96.94 128 PRO A N 1
ATOM 993 C CA . PRO A 1 128 ? -5.484 11.543 12.435 1.00 96.94 128 PRO A CA 1
ATOM 994 C C . PRO A 1 128 ? -5.985 10.638 11.311 1.00 96.94 128 PRO A C 1
ATOM 996 O O . PRO A 1 128 ? -6.494 11.118 10.296 1.00 96.94 128 PRO A O 1
ATOM 999 N N . MET A 1 129 ? -5.874 9.328 11.512 1.00 97.75 129 MET A N 1
ATOM 1000 C CA . MET A 1 129 ? -6.405 8.337 10.580 1.00 97.75 129 MET A CA 1
ATOM 1001 C C . MET A 1 129 ? -7.908 8.183 10.797 1.00 97.75 129 MET A C 1
ATOM 1003 O O . MET A 1 129 ? -8.348 7.704 11.846 1.00 97.75 129 MET A O 1
ATOM 1007 N N . LEU A 1 130 ? -8.697 8.590 9.804 1.00 97.62 130 LEU A N 1
ATOM 1008 C CA . LEU A 1 130 ? -10.159 8.544 9.859 1.00 97.62 130 LEU A CA 1
ATOM 1009 C C . LEU A 1 130 ? -10.721 7.414 8.995 1.00 97.62 130 LEU A C 1
ATOM 1011 O O . LEU A 1 130 ? -10.140 7.045 7.972 1.00 97.62 130 LEU A O 1
ATOM 1015 N N . ALA A 1 131 ? -11.876 6.876 9.388 1.00 97.12 131 ALA A N 1
ATOM 1016 C CA . ALA A 1 131 ? -12.597 5.923 8.550 1.00 97.12 131 ALA A CA 1
ATOM 1017 C C . ALA A 1 131 ? -12.957 6.552 7.189 1.00 97.12 131 ALA A C 1
ATOM 1019 O O . ALA A 1 131 ? -13.245 7.751 7.103 1.00 97.12 131 ALA A O 1
ATOM 1020 N N . SER A 1 132 ? -12.913 5.743 6.127 1.00 96.88 132 SER A N 1
ATOM 1021 C CA . SER A 1 132 ? -13.130 6.159 4.726 1.00 96.88 132 SER A CA 1
ATOM 1022 C C . SER A 1 132 ? -12.057 7.082 4.135 1.00 96.88 132 SER A C 1
ATOM 1024 O O . SER A 1 132 ? -12.196 7.531 2.992 1.00 96.88 132 SER A O 1
ATOM 1026 N N . GLN A 1 133 ? -10.980 7.371 4.869 1.00 97.38 133 GLN A N 1
ATOM 1027 C CA . GLN A 1 133 ? -9.824 8.117 4.373 1.00 97.38 133 GLN A CA 1
ATOM 1028 C C . GLN A 1 133 ? -8.790 7.167 3.761 1.00 97.38 133 GLN A C 1
ATOM 1030 O O . GLN A 1 133 ? -8.572 6.071 4.275 1.00 97.38 133 GLN A O 1
ATOM 1035 N N . CYS A 1 134 ? -8.123 7.588 2.684 1.00 98.06 134 CYS A N 1
ATOM 1036 C CA . CYS A 1 134 ? -7.037 6.829 2.068 1.00 98.06 134 CYS A CA 1
ATOM 1037 C C . CYS A 1 134 ? -5.815 7.727 1.824 1.00 98.06 134 CYS A C 1
ATOM 1039 O O . CYS A 1 134 ? -5.814 8.574 0.933 1.00 98.06 134 CYS A O 1
ATOM 1041 N N . GLY A 1 135 ? -4.770 7.577 2.634 1.00 97.88 135 GLY A N 1
ATOM 1042 C CA . GLY A 1 135 ? -3.519 8.310 2.464 1.00 97.88 135 GLY A CA 1
ATOM 1043 C C . GLY A 1 135 ? -2.644 7.666 1.391 1.00 97.88 135 GLY A C 1
ATOM 1044 O O . GLY A 1 135 ? -2.333 6.484 1.486 1.00 97.88 135 GLY A O 1
ATOM 1045 N N . ILE A 1 136 ? -2.218 8.431 0.389 1.00 97.31 136 ILE A N 1
ATOM 1046 C CA . ILE A 1 136 ? -1.383 7.951 -0.718 1.00 97.31 136 ILE A CA 1
ATOM 1047 C C . ILE A 1 136 ? -0.021 8.638 -0.662 1.00 97.31 136 ILE A C 1
ATOM 1049 O O . ILE A 1 136 ? 0.067 9.861 -0.545 1.00 97.31 136 ILE A O 1
ATOM 1053 N N . THR A 1 137 ? 1.041 7.846 -0.757 1.00 94.81 137 THR A N 1
ATOM 1054 C CA . THR A 1 137 ? 2.423 8.316 -0.817 1.00 94.81 137 THR A CA 1
ATOM 1055 C C . THR A 1 137 ? 3.297 7.354 -1.625 1.00 94.81 137 THR A C 1
ATOM 1057 O O . THR A 1 137 ? 2.831 6.363 -2.195 1.00 94.81 137 THR A O 1
ATOM 1060 N N . TYR A 1 138 ? 4.583 7.664 -1.687 1.00 91.38 138 TYR A N 1
ATOM 1061 C CA . TYR A 1 138 ? 5.606 6.939 -2.418 1.00 91.38 138 TYR A CA 1
ATOM 1062 C C . TYR A 1 138 ? 6.596 6.241 -1.466 1.00 91.38 138 TYR A C 1
ATOM 1064 O O . TYR A 1 138 ? 6.560 6.438 -0.251 1.00 91.38 138 TYR A O 1
ATOM 1072 N N . TRP A 1 139 ? 7.485 5.398 -1.999 1.00 91.00 139 TRP A N 1
ATOM 1073 C CA . TRP A 1 139 ? 8.500 4.669 -1.224 1.00 91.00 139 TRP A CA 1
ATOM 1074 C C . TRP A 1 139 ? 9.672 5.549 -0.772 1.00 91.00 139 TRP A C 1
ATOM 1076 O O . TRP A 1 139 ? 10.825 5.307 -1.137 1.00 91.00 139 TRP A O 1
ATOM 1086 N N . HIS A 1 140 ? 9.396 6.567 0.035 1.00 86.69 140 HIS A N 1
ATOM 1087 C CA . HIS A 1 140 ? 10.433 7.432 0.581 1.00 86.69 140 HIS A CA 1
ATOM 1088 C C . HIS A 1 140 ? 10.206 7.750 2.046 1.00 86.69 140 HIS A C 1
ATOM 1090 O O . HIS A 1 140 ? 9.066 7.882 2.508 1.00 86.69 140 HIS A O 1
ATOM 1096 N N . GLY A 1 141 ? 11.324 7.902 2.743 1.00 85.88 141 GLY A N 1
ATOM 1097 C CA . GLY A 1 141 ? 11.339 8.208 4.156 1.00 85.88 141 GLY A CA 1
ATOM 1098 C C . GLY A 1 141 ? 10.945 7.026 5.036 1.00 85.88 141 GLY A C 1
ATOM 1099 O O . GLY A 1 141 ? 10.587 5.941 4.583 1.00 85.88 141 GLY A O 1
ATOM 1100 N N . SER A 1 142 ? 11.014 7.238 6.341 1.00 92.25 142 SER A N 1
ATOM 1101 C CA . SER A 1 142 ? 10.653 6.244 7.348 1.00 92.25 142 SER A CA 1
ATOM 1102 C C . SER A 1 142 ? 9.331 6.634 7.989 1.00 92.25 142 SER A C 1
ATOM 1104 O O . SER A 1 142 ? 9.245 7.670 8.648 1.00 92.25 142 SER A O 1
ATOM 1106 N N . TRP A 1 143 ? 8.316 5.792 7.812 1.00 96.44 143 TRP A N 1
ATOM 1107 C CA . TRP A 1 143 ? 6.982 5.987 8.372 1.00 96.44 143 TRP A CA 1
ATOM 1108 C C . TRP A 1 143 ? 6.722 4.996 9.500 1.00 96.44 143 TRP A C 1
ATOM 1110 O O . TRP A 1 143 ? 7.142 3.841 9.445 1.00 96.44 143 TRP A O 1
ATOM 1120 N N . GLU A 1 144 ? 5.991 5.440 10.511 1.00 97.31 144 GLU A N 1
ATOM 1121 C CA . GLU A 1 144 ? 5.458 4.586 11.563 1.00 97.31 144 GLU A CA 1
ATOM 1122 C C . GLU A 1 144 ? 4.016 4.955 11.887 1.00 97.31 144 GLU A C 1
ATOM 1124 O O . GLU A 1 144 ? 3.562 6.052 11.575 1.00 97.31 144 GLU A O 1
ATOM 1129 N N . ILE A 1 145 ? 3.301 4.035 12.524 1.00 98.19 145 ILE A N 1
ATOM 1130 C CA . ILE A 1 145 ? 1.982 4.302 13.085 1.00 98.19 145 ILE A CA 1
ATOM 1131 C C . ILE A 1 145 ? 2.117 4.465 14.597 1.00 98.19 145 ILE A C 1
ATOM 1133 O O . ILE A 1 145 ? 2.533 3.543 15.311 1.00 98.19 145 ILE A O 1
ATOM 1137 N N . THR A 1 146 ? 1.752 5.644 15.084 1.00 97.12 146 THR A N 1
ATOM 1138 C CA . THR A 1 146 ? 1.653 5.966 16.509 1.00 97.12 146 THR A CA 1
ATOM 1139 C C . THR A 1 146 ? 0.187 6.022 16.926 1.00 97.12 146 THR A C 1
ATOM 1141 O O . THR A 1 146 ? -0.711 6.064 16.085 1.00 97.12 146 THR A O 1
ATOM 1144 N N . SER A 1 147 ? -0.073 5.947 18.230 1.00 96.38 147 SER A N 1
ATOM 1145 C CA . SER A 1 147 ? -1.423 6.052 18.778 1.00 96.38 147 SER A CA 1
ATOM 1146 C C . SER A 1 147 ? -1.406 6.923 20.023 1.00 96.38 147 SER A C 1
ATOM 1148 O O . SER A 1 147 ? -0.659 6.639 20.958 1.00 96.38 147 SER A O 1
ATOM 1150 N N . GLU A 1 148 ? -2.279 7.923 20.061 1.00 95.25 148 GLU A N 1
ATOM 1151 C CA . GLU A 1 148 ? -2.465 8.832 21.192 1.00 95.25 148 GLU A CA 1
ATOM 1152 C C . GLU A 1 148 ? -3.965 8.994 21.455 1.00 95.25 148 GLU A C 1
ATOM 1154 O O . GLU A 1 148 ? -4.747 9.205 20.531 1.00 95.25 148 GLU A O 1
ATOM 1159 N N . GLY A 1 149 ? -4.401 8.802 22.704 1.00 90.50 149 GLY A N 1
ATOM 1160 C CA . GLY A 1 149 ? -5.826 8.898 23.058 1.00 90.50 149 GLY A CA 1
ATOM 1161 C C . GLY A 1 149 ? -6.744 7.915 22.310 1.00 90.50 149 GLY A C 1
ATOM 1162 O O . GLY A 1 149 ? -7.930 8.185 22.157 1.00 90.50 149 GLY A O 1
ATOM 1163 N N . GLY A 1 150 ? -6.205 6.794 21.812 1.00 89.69 150 GLY A N 1
ATOM 1164 C CA . GLY A 1 150 ? -6.943 5.822 20.993 1.00 89.69 150 GLY A CA 1
ATOM 1165 C C . GLY A 1 150 ? -7.109 6.216 19.519 1.00 89.69 150 GLY A C 1
ATOM 1166 O O . GLY A 1 150 ? -7.806 5.521 18.784 1.00 89.69 150 GLY A O 1
ATOM 1167 N N . ILE A 1 151 ? -6.472 7.304 19.082 1.00 96.56 151 ILE A N 1
ATOM 1168 C CA . ILE A 1 151 ? -6.440 7.753 17.689 1.00 96.56 151 ILE A CA 1
ATOM 1169 C C . ILE A 1 151 ? -5.083 7.379 17.100 1.00 96.56 151 ILE A C 1
ATOM 1171 O O . ILE A 1 151 ? -4.048 7.642 17.710 1.00 96.56 151 ILE A O 1
ATOM 1175 N N . ALA A 1 152 ? -5.088 6.760 15.920 1.00 98.00 152 ALA A N 1
ATOM 1176 C CA . ALA A 1 152 ? -3.869 6.415 15.203 1.00 98.00 152 ALA A CA 1
ATOM 1177 C C . ALA A 1 152 ? -3.407 7.564 14.297 1.00 98.00 152 ALA A C 1
ATOM 1179 O O . ALA A 1 152 ? -4.228 8.242 13.670 1.00 98.00 152 ALA A O 1
ATOM 1180 N N . PHE A 1 153 ? -2.091 7.730 14.189 1.00 98.19 153 PHE A N 1
ATOM 1181 C CA . PHE A 1 153 ? -1.443 8.747 13.367 1.00 98.19 153 PHE A CA 1
ATOM 1182 C C . PHE A 1 153 ? -0.297 8.117 12.564 1.00 98.19 153 PHE A C 1
ATOM 1184 O O . PHE A 1 153 ? 0.507 7.375 13.134 1.00 98.19 153 PHE A O 1
ATOM 1191 N N . PRO A 1 154 ? -0.169 8.409 11.259 1.00 97.38 154 PRO A N 1
ATOM 1192 C CA . PRO A 1 154 ? 1.049 8.132 10.525 1.00 97.38 154 PRO A CA 1
ATOM 1193 C C . PRO A 1 154 ? 2.082 9.206 10.882 1.00 97.38 154 PRO A C 1
ATOM 1195 O O . PRO A 1 154 ? 1.819 10.400 10.758 1.00 97.38 154 PRO A O 1
ATOM 1198 N N . THR A 1 155 ? 3.268 8.796 11.306 1.00 96.56 155 THR A N 1
ATOM 1199 C CA . THR A 1 155 ? 4.360 9.684 11.708 1.00 96.56 155 THR A CA 1
ATOM 1200 C C . THR A 1 155 ? 5.561 9.435 10.805 1.00 96.56 155 THR A C 1
ATOM 1202 O O . THR A 1 155 ? 6.066 8.316 10.714 1.00 96.56 155 THR A O 1
ATOM 1205 N N . MET A 1 156 ? 6.017 10.479 10.117 1.00 94.44 156 MET A N 1
ATOM 1206 C CA . MET A 1 156 ? 7.248 10.448 9.331 1.00 94.44 156 MET A CA 1
ATOM 1207 C C . MET A 1 156 ? 8.433 10.814 10.229 1.00 94.44 156 MET A C 1
ATOM 1209 O O . MET A 1 156 ? 8.472 11.903 10.792 1.00 94.44 156 MET A O 1
ATOM 1213 N N . ASN A 1 157 ? 9.388 9.894 10.363 1.00 90.38 157 ASN A N 1
ATOM 1214 C CA . ASN A 1 157 ? 10.575 10.044 11.212 1.00 90.38 157 ASN A CA 1
ATOM 1215 C C . ASN A 1 157 ? 11.802 10.549 10.450 1.00 90.38 157 ASN A C 1
ATOM 1217 O O . ASN A 1 157 ? 12.676 11.194 11.018 1.00 90.38 157 ASN A O 1
ATOM 1221 N N . MET A 1 158 ? 11.905 10.174 9.178 1.00 88.38 158 MET A N 1
ATOM 1222 C CA . MET A 1 158 ? 12.987 10.571 8.282 1.00 88.38 158 MET A CA 1
ATOM 1223 C C . MET A 1 158 ? 12.372 10.842 6.924 1.00 88.38 158 MET A C 1
ATOM 1225 O O . MET A 1 158 ? 11.576 10.033 6.455 1.00 88.38 158 MET A O 1
ATOM 1229 N N . GLU A 1 159 ? 12.738 11.956 6.303 1.00 82.19 159 GLU A N 1
ATOM 1230 C CA . GLU A 1 159 ? 12.191 12.341 4.999 1.00 82.19 159 GLU A CA 1
ATOM 1231 C C . GLU A 1 159 ? 12.931 11.671 3.842 1.00 82.19 159 GLU A C 1
ATOM 1233 O O . GLU A 1 159 ? 12.348 11.476 2.785 1.00 82.19 159 GLU A O 1
ATOM 1238 N N . SER A 1 160 ? 14.191 11.282 4.051 1.00 80.62 160 SER A N 1
ATOM 1239 C CA . SER A 1 160 ? 15.063 10.733 3.017 1.00 80.62 160 SER A CA 1
ATOM 1240 C C . SER A 1 160 ? 15.208 9.209 3.097 1.00 80.62 160 SER A C 1
ATOM 1242 O O . SER A 1 160 ? 14.892 8.570 4.101 1.00 80.62 160 SER A O 1
ATOM 1244 N N . GLY A 1 161 ? 15.723 8.618 2.016 1.00 84.56 161 GLY A N 1
ATOM 1245 C CA . GLY A 1 161 ? 15.966 7.176 1.913 1.00 84.56 161 GLY A CA 1
ATOM 1246 C C . GLY A 1 161 ? 14.767 6.378 1.396 1.00 84.56 161 GLY A C 1
ATOM 1247 O O . GLY A 1 161 ? 13.676 6.904 1.202 1.00 84.56 161 GLY A O 1
ATOM 1248 N N . LEU A 1 162 ? 14.988 5.100 1.092 1.00 87.94 162 LEU A N 1
ATOM 1249 C CA . LEU A 1 162 ? 13.911 4.198 0.681 1.00 87.94 162 LEU A CA 1
ATOM 1250 C C . LEU A 1 162 ? 12.999 3.901 1.879 1.00 87.94 162 LEU A C 1
ATOM 1252 O O . LEU A 1 162 ? 13.469 3.890 3.016 1.00 87.94 162 LEU A O 1
ATOM 1256 N N . LEU A 1 163 ? 11.721 3.627 1.615 1.00 93.06 163 LEU A N 1
ATOM 1257 C CA . LEU A 1 163 ? 10.761 3.250 2.649 1.00 93.06 163 LEU A CA 1
ATOM 1258 C C . LEU A 1 163 ? 11.261 2.092 3.526 1.00 93.06 163 LEU A C 1
ATOM 1260 O O . LEU A 1 163 ? 11.450 0.975 3.042 1.00 93.06 163 LEU A O 1
ATOM 1264 N N . ASP A 1 164 ? 11.368 2.340 4.832 1.00 94.81 164 ASP A N 1
ATOM 1265 C CA . ASP A 1 164 ? 11.504 1.285 5.842 1.00 94.81 164 ASP A CA 1
ATOM 1266 C C . ASP A 1 164 ? 10.129 0.666 6.126 1.00 94.81 164 ASP A C 1
ATOM 1268 O O . ASP A 1 164 ? 9.440 0.975 7.106 1.00 94.81 164 ASP A O 1
ATOM 1272 N N . ALA A 1 165 ? 9.691 -0.187 5.202 1.00 96.06 165 ALA A N 1
ATOM 1273 C CA . ALA A 1 165 ? 8.374 -0.798 5.276 1.00 96.06 165 ALA A CA 1
ATOM 1274 C C . ALA A 1 165 ? 8.265 -1.812 6.426 1.00 96.06 165 ALA A C 1
ATOM 1276 O O . ALA A 1 165 ? 7.180 -1.975 6.977 1.00 96.06 165 ALA A O 1
ATOM 1277 N N . SER A 1 166 ? 9.365 -2.433 6.866 1.00 96.38 166 SER A N 1
ATOM 1278 C CA . SER A 1 166 ? 9.337 -3.293 8.057 1.00 96.38 166 SER A CA 1
ATOM 1279 C C . SER A 1 166 ? 9.003 -2.496 9.319 1.00 96.38 166 SER A C 1
ATOM 1281 O O . SER A 1 166 ? 8.142 -2.919 10.094 1.00 96.38 166 SER A O 1
ATOM 1283 N N . LYS A 1 167 ? 9.593 -1.308 9.515 1.00 96.50 167 LYS A N 1
ATOM 1284 C CA . LYS A 1 167 ? 9.240 -0.426 10.641 1.00 96.50 167 LYS A CA 1
ATOM 1285 C C . LYS A 1 167 ? 7.787 0.056 10.583 1.00 96.50 167 LYS A C 1
ATOM 1287 O O . LYS A 1 167 ? 7.092 0.036 11.609 1.00 96.50 167 LYS A O 1
ATOM 1292 N N . LEU A 1 168 ? 7.301 0.422 9.395 1.00 98.19 168 LEU A N 1
ATOM 1293 C CA . LEU A 1 168 ? 5.895 0.778 9.179 1.00 98.19 168 LEU A CA 1
ATOM 1294 C C . LEU A 1 168 ? 4.962 -0.369 9.591 1.00 98.19 168 LEU A C 1
ATOM 1296 O O . LEU A 1 168 ? 4.053 -0.171 10.396 1.00 98.19 168 LEU A O 1
ATOM 1300 N N . LEU A 1 169 ? 5.206 -1.579 9.086 1.00 98.62 169 LEU A N 1
ATOM 1301 C CA . LEU A 1 169 ? 4.372 -2.745 9.376 1.00 98.62 169 LEU A CA 1
ATOM 1302 C C . LEU A 1 169 ? 4.442 -3.154 10.852 1.00 98.62 169 LEU A C 1
ATOM 1304 O O . LEU A 1 169 ? 3.411 -3.459 11.448 1.00 98.62 169 LEU A O 1
ATOM 1308 N N . ASN A 1 170 ? 5.621 -3.092 11.475 1.00 98.38 170 ASN A N 1
ATOM 1309 C CA . ASN A 1 170 ? 5.802 -3.394 12.897 1.00 98.38 170 ASN A CA 1
ATOM 1310 C C . ASN A 1 170 ? 4.990 -2.454 13.796 1.00 98.38 170 ASN A C 1
ATOM 1312 O O . ASN A 1 170 ? 4.315 -2.896 14.730 1.00 98.38 170 ASN A O 1
ATOM 1316 N N . SER A 1 171 ? 5.054 -1.151 13.520 1.00 98.50 171 SER A N 1
ATOM 1317 C CA . SER A 1 171 ? 4.311 -0.143 14.281 1.00 98.50 171 SER A CA 1
ATOM 1318 C C . SER A 1 171 ? 2.803 -0.233 14.027 1.00 98.50 171 SER A C 1
ATOM 1320 O O . SER A 1 171 ? 2.031 -0.230 14.987 1.00 98.50 171 SER A O 1
ATOM 1322 N N . ALA A 1 172 ? 2.379 -0.448 12.777 1.00 98.62 172 ALA A N 1
ATOM 1323 C CA . ALA A 1 172 ? 0.981 -0.699 12.431 1.00 98.62 172 ALA A CA 1
ATOM 1324 C C . ALA A 1 172 ? 0.427 -1.947 13.138 1.00 98.62 172 ALA A C 1
ATOM 1326 O O . ALA A 1 172 ? -0.647 -1.891 13.733 1.00 98.62 172 ALA A O 1
ATOM 1327 N N . ALA A 1 173 ? 1.171 -3.057 13.142 1.00 98.69 173 ALA A N 1
ATOM 1328 C CA . ALA A 1 173 ? 0.767 -4.299 13.799 1.00 98.69 173 ALA A CA 1
ATOM 1329 C C . ALA A 1 173 ? 0.663 -4.141 15.323 1.00 98.69 173 ALA A C 1
ATOM 1331 O O . ALA A 1 173 ? -0.176 -4.776 15.960 1.00 98.69 173 ALA A O 1
ATOM 1332 N N . ARG A 1 174 ? 1.487 -3.273 15.926 1.00 98.25 174 ARG A N 1
ATOM 1333 C CA . ARG A 1 174 ? 1.389 -2.932 17.352 1.00 98.25 174 ARG A CA 1
ATOM 1334 C C . ARG A 1 174 ? 0.117 -2.146 17.676 1.00 98.25 174 ARG A C 1
ATOM 1336 O O . ARG A 1 174 ? -0.466 -2.397 18.725 1.00 98.25 174 ARG A O 1
ATOM 1343 N N . VAL A 1 175 ? -0.285 -1.214 16.810 1.00 98.38 175 VAL A N 1
ATOM 1344 C CA . VAL A 1 175 ? -1.454 -0.343 17.030 1.00 98.38 175 VAL A CA 1
ATOM 1345 C C . VAL A 1 175 ? -2.765 -1.051 16.684 1.00 98.38 175 VAL A C 1
ATOM 1347 O O . VAL A 1 175 ? -3.698 -1.035 17.479 1.00 98.38 175 VAL A O 1
ATOM 1350 N N . PHE A 1 176 ? -2.835 -1.706 15.524 1.00 98.38 176 PHE A N 1
ATOM 1351 C CA . PHE A 1 176 ? -4.076 -2.284 15.000 1.00 98.38 176 PHE A CA 1
ATOM 1352 C C . PHE A 1 176 ? -4.211 -3.794 15.244 1.00 98.38 176 PHE A C 1
ATOM 1354 O O . PHE A 1 176 ? -5.328 -4.310 15.281 1.00 98.38 176 PHE A O 1
ATOM 1361 N N . GLY A 1 177 ? -3.112 -4.527 15.440 1.00 98.31 177 GLY A N 1
ATOM 1362 C CA . GLY A 1 177 ? -3.139 -5.973 15.676 1.00 98.31 177 GLY A CA 1
ATOM 1363 C C . GLY A 1 177 ? -3.943 -6.739 14.621 1.00 98.31 177 GLY A C 1
ATOM 1364 O O . GLY A 1 177 ? -3.683 -6.619 13.426 1.00 98.31 177 GLY A O 1
ATOM 1365 N N . ARG A 1 178 ? -4.970 -7.479 15.057 1.00 97.81 178 ARG A N 1
ATOM 1366 C CA . ARG A 1 178 ? -5.893 -8.209 14.165 1.00 97.81 178 ARG A CA 1
ATOM 1367 C C . ARG A 1 178 ? -6.710 -7.318 13.223 1.00 97.81 178 ARG A C 1
ATOM 1369 O O . ARG A 1 178 ? -7.229 -7.805 12.225 1.00 97.81 178 ARG A O 1
ATOM 1376 N N . ASN A 1 179 ? -6.817 -6.026 13.529 1.00 98.06 179 ASN A N 1
ATOM 1377 C CA . ASN A 1 179 ? -7.509 -5.028 12.714 1.00 98.06 179 ASN A CA 1
ATOM 1378 C C . ASN A 1 179 ? -6.583 -4.399 11.656 1.00 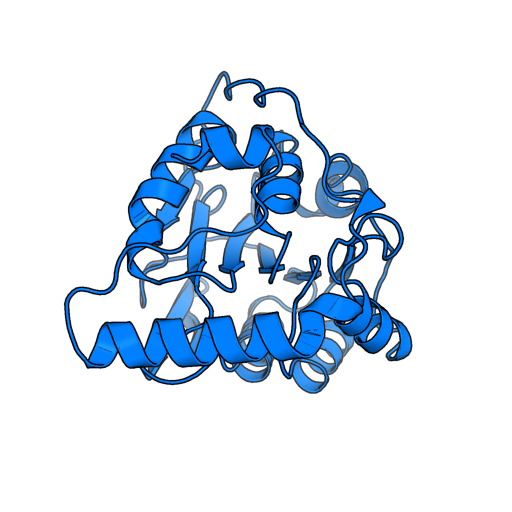98.06 179 ASN A C 1
ATOM 1380 O O . ASN A 1 179 ? -6.856 -3.300 11.175 1.00 98.06 179 ASN A O 1
ATOM 1384 N N . LEU A 1 180 ? -5.478 -5.067 11.315 1.00 98.75 180 LEU A N 1
ATOM 1385 C CA . LEU A 1 180 ? -4.567 -4.688 10.243 1.00 98.75 180 LEU A CA 1
ATOM 1386 C C . LEU A 1 180 ? -4.697 -5.658 9.066 1.00 98.75 180 LEU A C 1
ATOM 1388 O O . LEU A 1 180 ? -4.606 -6.874 9.248 1.00 98.75 180 LEU A O 1
ATOM 1392 N N . ALA A 1 181 ? -4.837 -5.113 7.862 1.00 98.56 181 ALA A N 1
ATOM 1393 C CA . ALA A 1 181 ? -4.682 -5.829 6.604 1.00 98.56 181 ALA A CA 1
ATOM 1394 C C . ALA A 1 181 ? -3.487 -5.257 5.827 1.00 98.56 181 ALA A C 1
ATOM 1396 O O . ALA A 1 181 ? -3.350 -4.044 5.691 1.00 98.56 181 ALA A O 1
ATOM 1397 N N . VAL A 1 182 ? -2.616 -6.116 5.309 1.00 98.69 182 VAL A N 1
ATOM 1398 C CA . VAL A 1 182 ? -1.484 -5.737 4.456 1.00 98.69 182 VAL A CA 1
ATOM 1399 C C . VAL A 1 182 ? -1.684 -6.362 3.093 1.00 98.69 182 VAL A C 1
ATOM 1401 O O . VAL A 1 182 ? -1.907 -7.563 2.983 1.00 98.69 182 VAL A O 1
ATOM 1404 N N . ILE A 1 183 ? -1.608 -5.539 2.060 1.00 98.56 183 ILE A N 1
ATOM 1405 C CA . ILE A 1 183 ? -1.877 -5.909 0.680 1.00 98.56 183 ILE A CA 1
ATOM 1406 C C . ILE A 1 183 ? -0.609 -5.631 -0.108 1.00 98.56 183 ILE A C 1
ATOM 1408 O O . ILE A 1 183 ? -0.143 -4.491 -0.164 1.00 98.56 183 ILE A O 1
ATOM 1412 N N . VAL A 1 184 ? -0.039 -6.676 -0.695 1.00 98.31 184 VAL A N 1
ATOM 1413 C CA . VAL A 1 184 ? 1.200 -6.578 -1.466 1.00 98.31 184 VAL A CA 1
ATOM 1414 C C . VAL A 1 184 ? 0.891 -6.782 -2.939 1.00 98.31 184 VAL A C 1
ATOM 1416 O O . VAL A 1 184 ? 0.438 -7.851 -3.349 1.00 98.31 184 VAL A O 1
ATOM 1419 N N . LEU A 1 185 ? 1.146 -5.745 -3.728 1.00 97.69 185 LEU A N 1
ATOM 1420 C CA . LEU A 1 185 ? 0.946 -5.735 -5.171 1.00 97.69 185 LEU A CA 1
ATOM 1421 C C . LEU A 1 185 ? 2.252 -6.032 -5.918 1.00 97.69 185 LEU A C 1
ATOM 1423 O O . LEU A 1 185 ? 3.346 -6.050 -5.338 1.00 97.69 185 LEU A O 1
ATOM 1427 N N . SER A 1 186 ? 2.118 -6.220 -7.231 1.00 95.69 186 SER A N 1
ATOM 1428 C CA . SER A 1 186 ? 3.202 -6.385 -8.201 1.00 95.69 186 SER A CA 1
ATOM 1429 C C . SER A 1 186 ? 4.380 -5.447 -7.935 1.00 95.69 186 SER A C 1
ATOM 1431 O O . SER A 1 186 ? 4.212 -4.255 -7.658 1.00 95.69 186 SER A O 1
ATOM 1433 N N . GLY A 1 187 ? 5.589 -5.993 -8.060 1.00 94.25 187 GLY A N 1
ATOM 1434 C CA . GLY A 1 187 ? 6.826 -5.224 -8.034 1.00 94.25 187 GLY A CA 1
ATOM 1435 C C . GLY A 1 187 ? 7.244 -4.685 -6.670 1.00 94.25 187 GLY A C 1
ATOM 1436 O O . GLY A 1 187 ? 8.148 -3.856 -6.651 1.00 94.25 187 GLY A O 1
ATOM 1437 N N . THR A 1 188 ? 6.626 -5.112 -5.558 1.00 95.12 188 THR A N 1
ATOM 1438 C CA . THR A 1 188 ? 6.954 -4.650 -4.191 1.00 95.12 188 THR A CA 1
ATOM 1439 C C . THR A 1 188 ? 8.345 -5.101 -3.728 1.00 95.12 188 THR A C 1
ATOM 1441 O O . THR A 1 188 ? 8.496 -5.997 -2.906 1.00 95.12 188 THR A O 1
ATOM 1444 N N . ASP A 1 189 ? 9.385 -4.482 -4.274 1.00 92.19 189 ASP A N 1
ATOM 1445 C CA . ASP A 1 189 ? 10.792 -4.778 -4.022 1.00 92.19 189 ASP A CA 1
ATOM 1446 C C . ASP A 1 189 ? 11.326 -4.026 -2.792 1.00 92.19 189 ASP A C 1
ATOM 1448 O O . ASP A 1 189 ? 12.171 -3.133 -2.882 1.00 92.19 189 ASP A O 1
ATOM 1452 N N . LEU A 1 190 ? 10.766 -4.364 -1.631 1.00 92.81 190 LEU A N 1
ATOM 1453 C CA . LEU A 1 190 ? 11.128 -3.806 -0.331 1.00 92.81 190 LEU A CA 1
ATOM 1454 C C . LEU A 1 190 ? 11.507 -4.922 0.648 1.00 92.81 190 LEU A C 1
ATOM 1456 O O . LEU A 1 190 ? 11.013 -6.048 0.570 1.00 92.81 190 LEU A O 1
ATOM 1460 N N . HIS A 1 191 ? 12.341 -4.588 1.630 1.00 93.25 191 HIS A N 1
ATOM 1461 C CA . HIS A 1 191 ? 12.613 -5.465 2.767 1.00 93.25 191 HIS A CA 1
ATOM 1462 C C . HIS A 1 191 ? 11.446 -5.403 3.763 1.00 93.25 191 HIS A C 1
ATOM 1464 O O . HIS A 1 191 ? 11.398 -4.524 4.627 1.00 93.25 191 HIS A O 1
ATOM 1470 N N . ILE A 1 192 ? 10.487 -6.323 3.621 1.00 96.06 192 ILE A N 1
ATOM 1471 C CA . ILE A 1 192 ? 9.269 -6.381 4.455 1.00 96.06 192 ILE A CA 1
ATOM 1472 C C . ILE A 1 192 ? 9.102 -7.689 5.225 1.00 96.06 192 ILE A C 1
ATOM 1474 O O . ILE A 1 192 ? 8.129 -7.828 5.959 1.00 96.06 192 ILE A O 1
ATOM 1478 N N . ASP A 1 193 ? 10.026 -8.639 5.071 1.00 96.69 193 ASP A N 1
ATOM 1479 C CA . ASP A 1 193 ? 9.938 -9.985 5.639 1.00 96.69 193 ASP A CA 1
ATOM 1480 C C . ASP A 1 193 ? 9.657 -9.958 7.159 1.00 96.69 193 ASP A C 1
ATOM 1482 O O . ASP A 1 193 ? 8.719 -10.605 7.630 1.00 96.69 193 ASP A O 1
ATOM 1486 N N . ASP A 1 194 ? 10.402 -9.145 7.915 1.00 97.25 194 ASP A N 1
ATOM 1487 C CA . ASP A 1 194 ? 10.227 -8.993 9.367 1.00 97.25 194 ASP A CA 1
ATOM 1488 C C . ASP A 1 194 ? 8.903 -8.307 9.724 1.00 97.25 194 ASP A C 1
ATOM 1490 O O . ASP A 1 194 ? 8.197 -8.734 10.641 1.00 97.25 194 ASP A O 1
ATOM 1494 N N . GLY A 1 195 ? 8.523 -7.282 8.958 1.00 98.31 195 GLY A N 1
ATOM 1495 C CA . GLY A 1 195 ? 7.240 -6.601 9.110 1.00 98.31 195 GLY A CA 1
ATOM 1496 C C . GLY A 1 195 ? 6.047 -7.538 8.905 1.00 98.31 195 GLY A C 1
ATOM 1497 O O . GLY A 1 195 ? 5.118 -7.547 9.711 1.00 98.31 195 GLY A O 1
ATOM 1498 N N . LEU A 1 196 ? 6.085 -8.378 7.867 1.00 98.56 196 LEU A N 1
ATOM 1499 C CA . LEU A 1 196 ? 5.044 -9.371 7.588 1.00 98.56 196 LEU A CA 1
ATOM 1500 C C . LEU A 1 196 ? 4.959 -10.428 8.694 1.00 98.56 196 LEU A C 1
ATOM 1502 O O . LEU A 1 196 ? 3.857 -10.760 9.134 1.00 98.56 196 LEU A O 1
ATOM 1506 N N . ARG A 1 197 ? 6.099 -10.916 9.204 1.00 98.62 197 ARG A N 1
ATOM 1507 C CA . ARG A 1 197 ? 6.114 -11.813 10.376 1.00 98.62 197 ARG A CA 1
ATOM 1508 C C . ARG A 1 197 ? 5.407 -11.164 11.555 1.00 98.62 197 ARG A C 1
ATOM 1510 O O . ARG A 1 197 ? 4.558 -11.797 12.179 1.00 98.62 197 ARG A O 1
ATOM 1517 N N . LYS A 1 198 ? 5.675 -9.880 11.809 1.00 98.62 198 LYS A N 1
ATOM 1518 C CA . LYS A 1 198 ? 5.050 -9.171 12.924 1.00 98.62 198 LYS A CA 1
ATOM 1519 C C . LYS A 1 198 ? 3.548 -8.979 12.767 1.00 98.62 198 LYS A C 1
ATOM 1521 O O . LYS A 1 198 ? 2.809 -9.101 13.745 1.00 98.62 198 LYS A O 1
ATOM 1526 N N . VAL A 1 199 ? 3.096 -8.690 11.549 1.00 98.81 199 VAL A N 1
ATOM 1527 C CA . VAL A 1 199 ? 1.669 -8.594 11.213 1.00 98.81 199 VAL A CA 1
ATOM 1528 C C . VAL A 1 199 ? 0.974 -9.921 11.518 1.00 98.81 199 VAL A C 1
ATOM 1530 O O . VAL A 1 199 ? -0.028 -9.925 12.234 1.00 98.81 199 VAL A O 1
ATOM 1533 N N . ALA A 1 200 ? 1.541 -11.041 11.059 1.00 98.50 200 ALA A N 1
ATOM 1534 C CA . ALA A 1 200 ? 0.998 -12.375 11.308 1.00 98.50 200 ALA A CA 1
ATOM 1535 C C . ALA A 1 200 ? 0.993 -12.737 12.806 1.00 98.50 200 ALA A C 1
ATOM 1537 O O . ALA A 1 200 ? -0.031 -13.176 13.326 1.00 98.50 200 ALA A O 1
ATOM 1538 N N . GLU A 1 201 ? 2.087 -12.475 13.534 1.00 98.38 201 GLU A N 1
ATOM 1539 C CA . GLU A 1 201 ? 2.179 -12.680 14.992 1.00 98.38 201 GLU A CA 1
ATOM 1540 C C . GLU A 1 201 ? 1.088 -11.936 15.775 1.00 98.38 201 GLU A C 1
ATOM 1542 O O . GLU A 1 201 ? 0.640 -12.396 16.826 1.00 98.38 201 GLU A O 1
ATOM 1547 N N . LYS A 1 202 ? 0.673 -10.761 15.290 1.00 98.50 202 LYS A N 1
ATOM 1548 C CA . LYS A 1 202 ? -0.369 -9.935 15.914 1.00 98.50 202 LYS A CA 1
ATOM 1549 C C . LYS A 1 202 ? -1.783 -10.254 15.419 1.00 98.50 202 LYS A C 1
ATOM 1551 O O . LYS A 1 202 ? -2.728 -9.571 15.816 1.00 98.50 202 LYS A O 1
ATOM 1556 N N . GLY A 1 203 ? -1.935 -11.295 14.600 1.00 98.25 203 GLY A N 1
ATOM 1557 C CA . GLY A 1 203 ? -3.213 -11.749 14.055 1.00 98.25 203 GLY A CA 1
ATOM 1558 C C . GLY A 1 203 ? -3.743 -10.896 12.902 1.00 98.25 203 GLY A C 1
ATOM 1559 O O . GLY A 1 203 ? -4.915 -11.027 12.549 1.00 98.25 203 GLY A O 1
ATOM 1560 N N . GLY A 1 204 ? -2.916 -10.010 12.340 1.00 98.38 204 GLY A N 1
ATOM 1561 C CA . GLY A 1 204 ? -3.249 -9.248 11.142 1.00 98.38 204 GLY A CA 1
ATOM 1562 C C . GLY A 1 204 ? -3.372 -10.147 9.910 1.00 98.38 204 GLY A C 1
ATOM 1563 O O . GLY A 1 204 ? -2.975 -11.313 9.908 1.00 98.38 204 GLY A O 1
ATOM 1564 N N . SER A 1 205 ? -3.946 -9.600 8.845 1.00 98.44 205 SER A N 1
ATOM 1565 C CA . SER A 1 205 ? -4.167 -10.312 7.584 1.00 98.44 205 SER A CA 1
ATOM 1566 C C . SER A 1 205 ? -3.172 -9.847 6.531 1.00 98.44 205 SER A C 1
ATOM 1568 O O . SER A 1 205 ? -2.933 -8.651 6.403 1.00 98.44 205 SER A O 1
ATOM 1570 N N . ILE A 1 206 ? -2.608 -10.777 5.766 1.00 98.69 206 ILE A N 1
ATOM 1571 C CA . ILE A 1 206 ? -1.702 -10.474 4.655 1.00 98.69 206 ILE A CA 1
ATOM 1572 C C . ILE A 1 206 ? -2.309 -11.063 3.387 1.00 98.69 206 ILE A C 1
ATOM 1574 O O . ILE A 1 206 ? -2.653 -12.245 3.363 1.00 98.69 206 ILE A O 1
ATOM 1578 N N . PHE A 1 207 ? -2.414 -10.249 2.347 1.00 98.38 207 PHE A N 1
ATOM 1579 C CA . PHE A 1 207 ? -2.941 -10.622 1.043 1.00 98.38 207 PHE A CA 1
ATOM 1580 C C . PHE A 1 207 ? -1.905 -10.301 -0.023 1.00 98.38 207 PHE A C 1
ATOM 1582 O O . PHE A 1 207 ? -1.313 -9.218 -0.031 1.00 98.38 207 PHE A O 1
ATOM 1589 N N . LEU A 1 208 ? -1.680 -11.255 -0.914 1.00 98.38 208 LEU A N 1
ATOM 1590 C CA . LEU A 1 208 ? -0.721 -11.125 -2.000 1.00 98.38 208 LEU A CA 1
ATOM 1591 C C . LEU A 1 208 ? -1.484 -11.066 -3.317 1.00 98.38 208 LEU A C 1
ATOM 1593 O O . LEU A 1 208 ? -2.411 -11.843 -3.524 1.00 98.38 208 LEU A O 1
ATOM 1597 N N . GLN A 1 209 ? -1.110 -10.160 -4.214 1.00 97.88 209 GLN A N 1
ATOM 1598 C CA . GLN A 1 209 ? -1.636 -10.210 -5.574 1.00 97.88 209 GLN A CA 1
ATOM 1599 C C . GLN A 1 209 ? -1.298 -11.573 -6.199 1.00 97.88 209 GLN A C 1
ATOM 1601 O O . GLN A 1 209 ? -0.199 -12.084 -5.993 1.00 97.88 209 GLN A O 1
ATOM 1606 N N . ASP A 1 210 ? -2.214 -12.150 -6.975 1.00 96.75 210 ASP A N 1
ATOM 1607 C CA . ASP A 1 210 ? -1.930 -13.368 -7.737 1.00 96.75 210 ASP A CA 1
ATOM 1608 C C . ASP A 1 210 ? -0.673 -13.171 -8.626 1.00 96.75 210 ASP A C 1
ATOM 1610 O O . ASP A 1 210 ? -0.688 -12.292 -9.502 1.00 96.75 210 ASP A O 1
ATOM 1614 N N . PRO A 1 211 ? 0.408 -13.962 -8.447 1.00 96.00 211 PRO A N 1
ATOM 1615 C CA . PRO A 1 211 ? 1.636 -13.852 -9.234 1.00 96.00 211 PRO A CA 1
ATOM 1616 C C . PRO A 1 211 ? 1.425 -13.961 -10.749 1.00 96.00 211 PRO A C 1
ATOM 1618 O O . PRO A 1 211 ? 2.191 -13.380 -11.529 1.00 96.00 211 PRO A O 1
ATOM 1621 N N . ASP A 1 212 ? 0.385 -14.664 -11.198 1.00 94.81 212 ASP A N 1
ATOM 1622 C CA . ASP A 1 212 ? 0.054 -14.779 -12.617 1.00 94.81 212 ASP A CA 1
ATOM 1623 C C . ASP A 1 212 ? -0.555 -13.510 -13.203 1.00 94.81 212 ASP A C 1
ATOM 1625 O O . ASP A 1 212 ? -0.405 -13.263 -14.405 1.00 94.81 212 ASP A O 1
ATOM 1629 N N . SER A 1 213 ? -1.113 -12.647 -12.355 1.00 93.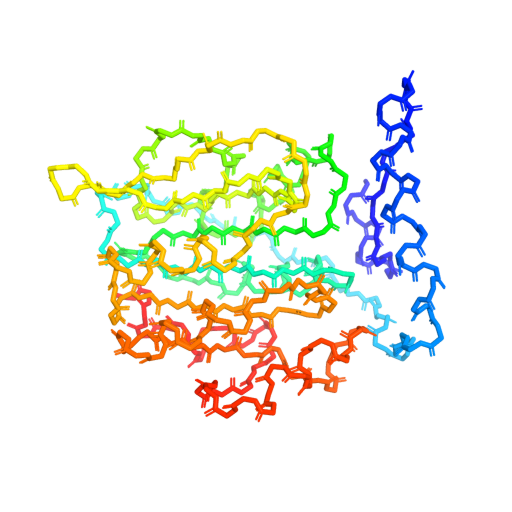50 213 SER A N 1
ATOM 1630 C CA . SER A 1 213 ? -1.594 -11.316 -12.731 1.00 93.50 213 SER A CA 1
ATOM 1631 C C . SER A 1 213 ? -0.517 -10.222 -12.637 1.00 93.50 213 SER A C 1
ATOM 1633 O O . SER A 1 213 ? -0.654 -9.175 -13.269 1.00 93.50 213 SER A O 1
ATOM 1635 N N . CYS A 1 214 ? 0.573 -10.452 -11.896 1.00 95.44 214 CYS A N 1
ATOM 1636 C CA . CYS A 1 214 ? 1.631 -9.464 -11.663 1.00 95.44 214 CYS A CA 1
ATOM 1637 C C . CYS A 1 214 ? 2.434 -9.123 -12.927 1.00 95.44 214 CYS A C 1
ATOM 1639 O O . CYS A 1 214 ? 2.766 -9.996 -13.733 1.00 95.44 214 CYS A O 1
ATOM 1641 N N . LEU A 1 215 ? 2.844 -7.858 -13.056 1.00 94.88 215 LEU A N 1
ATOM 1642 C CA . LEU A 1 215 ? 3.859 -7.459 -14.033 1.00 94.88 215 LEU A CA 1
ATOM 1643 C C . LEU A 1 215 ? 5.255 -7.911 -13.586 1.00 94.88 215 LEU A C 1
ATOM 1645 O O . LEU A 1 215 ? 6.007 -8.435 -14.397 1.00 94.88 215 LEU A O 1
ATOM 1649 N N . ALA A 1 216 ? 5.574 -7.726 -12.305 1.00 95.00 216 ALA A N 1
ATOM 1650 C CA . ALA A 1 216 ? 6.827 -8.132 -11.673 1.00 95.00 216 ALA A CA 1
ATOM 1651 C C . ALA A 1 216 ? 6.503 -9.039 -10.468 1.00 95.00 216 ALA A C 1
ATOM 1653 O O . ALA A 1 216 ? 6.263 -8.532 -9.364 1.00 95.00 216 ALA A O 1
ATOM 1654 N N . PRO A 1 217 ? 6.364 -10.360 -10.684 1.00 95.44 217 PRO A N 1
ATOM 1655 C CA . PRO A 1 217 ? 5.893 -11.310 -9.674 1.00 95.44 217 PRO A CA 1
ATOM 1656 C C . PRO A 1 217 ? 6.948 -11.702 -8.634 1.00 95.44 217 PRO A C 1
ATOM 1658 O O . PRO A 1 217 ? 6.576 -12.147 -7.553 1.00 95.44 217 PRO A O 1
ATOM 1661 N N . GLU A 1 218 ? 8.242 -11.570 -8.932 1.00 94.81 218 GLU A N 1
ATOM 1662 C CA . GLU A 1 218 ? 9.335 -12.131 -8.129 1.00 94.81 218 GLU A CA 1
ATOM 1663 C C . GLU A 1 218 ? 9.284 -11.688 -6.660 1.00 94.81 218 GLU A C 1
ATOM 1665 O O . GLU A 1 218 ? 9.391 -12.553 -5.785 1.00 94.81 218 GLU A O 1
ATOM 1670 N N . PRO A 1 219 ? 9.044 -10.398 -6.332 1.00 93.62 219 PRO A N 1
ATOM 1671 C CA . PRO A 1 219 ? 8.907 -9.992 -4.937 1.00 93.62 219 PRO A CA 1
ATOM 1672 C C . PRO A 1 219 ? 7.704 -10.649 -4.250 1.00 93.62 219 PRO A C 1
ATOM 1674 O O . PRO A 1 219 ? 7.801 -11.070 -3.102 1.00 93.62 219 PRO A O 1
ATOM 1677 N N . VAL A 1 220 ? 6.584 -10.804 -4.961 1.00 96.31 220 VAL A N 1
ATOM 1678 C CA . VAL A 1 220 ? 5.375 -11.437 -4.417 1.00 96.31 220 VAL A CA 1
ATOM 1679 C C . VAL A 1 220 ? 5.608 -12.925 -4.144 1.00 96.31 220 VAL A C 1
ATOM 1681 O O . VAL A 1 220 ? 5.279 -13.392 -3.057 1.00 96.31 220 VAL A O 1
ATOM 1684 N N . ILE A 1 221 ? 6.253 -13.644 -5.070 1.00 96.44 221 ILE A N 1
ATOM 1685 C CA . ILE A 1 221 ? 6.643 -15.058 -4.903 1.00 96.44 221 ILE A CA 1
ATOM 1686 C C . ILE A 1 221 ? 7.610 -15.217 -3.719 1.00 96.44 221 ILE A C 1
ATOM 1688 O O . ILE A 1 221 ? 7.508 -16.156 -2.926 1.00 96.44 221 ILE A O 1
ATOM 1692 N N . LYS A 1 222 ? 8.537 -14.267 -3.537 1.00 96.06 222 LYS A N 1
ATOM 1693 C CA . LYS A 1 222 ? 9.408 -14.253 -2.357 1.00 96.06 222 LYS A CA 1
ATOM 1694 C C . LYS A 1 222 ? 8.580 -14.167 -1.069 1.00 96.06 222 LYS A C 1
ATOM 1696 O O . LYS A 1 222 ? 8.831 -14.938 -0.144 1.00 96.06 222 LYS A O 1
ATOM 1701 N N . PHE A 1 223 ? 7.586 -13.283 -0.994 1.00 96.94 223 PHE A N 1
ATOM 1702 C CA . PHE A 1 223 ? 6.742 -13.164 0.202 1.00 96.94 223 PHE A CA 1
ATOM 1703 C C . PHE A 1 223 ? 5.789 -14.350 0.391 1.00 96.94 223 PHE A C 1
ATOM 1705 O O . PHE A 1 223 ? 5.524 -14.737 1.530 1.00 96.94 223 PHE A O 1
ATOM 1712 N N . GLU A 1 224 ? 5.330 -14.979 -0.693 1.00 96.81 224 GLU A N 1
ATOM 1713 C CA . GLU A 1 224 ? 4.584 -16.241 -0.644 1.00 96.81 224 GLU A CA 1
ATOM 1714 C C . GLU A 1 224 ? 5.382 -17.321 0.097 1.00 96.81 224 GLU A C 1
ATOM 1716 O O . GLU A 1 224 ? 4.825 -18.008 0.957 1.00 96.81 224 GLU A O 1
ATOM 1721 N N . SER A 1 225 ? 6.692 -17.424 -0.167 1.00 96.69 225 SER A N 1
ATOM 1722 C CA . SER A 1 225 ? 7.570 -18.432 0.450 1.00 96.69 225 SER A CA 1
ATOM 1723 C C . SER A 1 225 ? 7.623 -18.359 1.984 1.00 96.69 225 SER A C 1
ATOM 1725 O O . SER A 1 225 ? 7.932 -19.357 2.639 1.00 96.69 225 SER A O 1
ATOM 1727 N N . LEU A 1 226 ? 7.251 -17.213 2.574 1.00 96.69 226 LEU A N 1
ATOM 1728 C CA . LEU A 1 226 ? 7.133 -17.041 4.024 1.00 96.69 226 LEU A CA 1
ATOM 1729 C C . LEU A 1 226 ? 5.921 -17.783 4.613 1.00 96.69 226 LEU A C 1
ATOM 1731 O O . LEU A 1 226 ? 5.889 -18.013 5.820 1.00 96.69 226 LEU A O 1
ATOM 1735 N N . LYS A 1 227 ? 4.932 -18.147 3.780 1.00 97.44 227 LYS A N 1
ATOM 1736 C CA . LYS A 1 227 ? 3.672 -18.817 4.160 1.00 97.44 227 LYS A CA 1
ATOM 1737 C C . LYS A 1 227 ? 2.869 -18.070 5.233 1.00 97.44 227 LYS A C 1
ATOM 1739 O O . LYS A 1 227 ? 2.238 -18.680 6.089 1.00 97.44 227 LYS A O 1
ATOM 1744 N N . LEU A 1 228 ? 2.911 -16.736 5.186 1.00 97.62 228 LEU A N 1
ATOM 1745 C CA . LEU A 1 228 ? 2.204 -15.847 6.120 1.00 97.62 228 LEU A CA 1
ATOM 1746 C C . LEU A 1 228 ? 0.911 -15.255 5.541 1.00 97.62 228 LEU A C 1
ATOM 1748 O O . LEU A 1 228 ? 0.109 -14.689 6.280 1.00 97.62 228 LEU A O 1
ATOM 1752 N N . HIS A 1 229 ? 0.733 -15.325 4.221 1.00 97.00 229 HIS A N 1
ATOM 1753 C CA . HIS A 1 229 ? -0.433 -14.772 3.546 1.00 97.00 229 HIS A CA 1
ATOM 1754 C C . HIS A 1 229 ? -1.671 -15.642 3.782 1.00 97.00 229 HIS A C 1
ATOM 1756 O O . HIS A 1 229 ? -1.571 -16.861 3.905 1.00 97.00 229 HIS A O 1
ATOM 1762 N N . LYS A 1 230 ? -2.845 -15.009 3.840 1.00 96.44 230 LYS A N 1
ATOM 1763 C CA . LYS A 1 230 ? -4.132 -15.705 3.957 1.00 96.44 230 LYS A CA 1
ATOM 1764 C C . LYS A 1 230 ? -4.607 -16.246 2.616 1.00 96.44 230 LYS A C 1
ATOM 1766 O O . LYS A 1 230 ? -5.114 -17.359 2.552 1.00 96.44 230 LYS A O 1
ATOM 1771 N N . SER A 1 231 ? -4.459 -15.449 1.564 1.00 96.12 231 SER A N 1
ATOM 1772 C CA . SER A 1 231 ? -4.859 -15.818 0.212 1.00 96.12 231 SER A CA 1
ATOM 1773 C C . SER A 1 231 ? -4.161 -14.948 -0.829 1.00 96.12 231 SER A C 1
ATOM 1775 O O . SER A 1 231 ? -3.650 -13.860 -0.527 1.00 96.12 231 SER A O 1
ATOM 1777 N N . PHE A 1 232 ? -4.170 -15.447 -2.062 1.00 97.69 232 PHE A N 1
ATOM 1778 C CA . PHE A 1 232 ? -3.992 -14.620 -3.244 1.00 97.69 232 PHE A CA 1
ATOM 1779 C C . PHE A 1 232 ? -5.286 -13.889 -3.595 1.00 97.69 232 PHE A C 1
ATOM 1781 O O . PHE A 1 232 ? -6.369 -14.310 -3.180 1.00 97.69 232 PHE A O 1
ATOM 1788 N N . PHE A 1 233 ? -5.180 -12.803 -4.357 1.00 96.19 233 PHE A N 1
ATOM 1789 C CA . PHE A 1 233 ? -6.344 -12.105 -4.895 1.00 96.19 233 PHE A CA 1
ATOM 1790 C C . PHE A 1 233 ? -6.061 -11.474 -6.262 1.00 96.19 233 PHE A C 1
ATOM 1792 O O . PHE A 1 233 ? -4.935 -11.071 -6.570 1.00 96.19 233 PHE A O 1
ATOM 1799 N N . GLU A 1 234 ? -7.118 -11.341 -7.058 1.00 93.62 234 GLU A N 1
ATOM 1800 C CA . GLU A 1 234 ? -7.158 -10.450 -8.216 1.00 93.62 234 GLU A CA 1
ATOM 1801 C C . GLU A 1 234 ? -7.637 -9.072 -7.746 1.00 93.62 234 GLU A C 1
ATOM 1803 O O . GLU A 1 234 ? -8.542 -8.970 -6.918 1.00 93.62 234 GLU A O 1
ATOM 1808 N N . SER A 1 235 ? -7.025 -7.988 -8.226 1.00 90.81 235 SER A N 1
ATOM 1809 C CA . SER A 1 235 ? -7.262 -6.663 -7.632 1.00 90.81 235 SER A CA 1
ATOM 1810 C C . SER A 1 235 ? -8.676 -6.111 -7.831 1.00 90.81 235 SER A C 1
ATOM 1812 O O . SER A 1 235 ? -9.124 -5.308 -7.021 1.00 90.81 235 SER A O 1
ATOM 1814 N N . ASP A 1 236 ? -9.407 -6.558 -8.848 1.00 88.12 236 ASP A N 1
ATOM 1815 C CA . ASP A 1 236 ? -10.836 -6.267 -9.045 1.00 88.12 236 ASP A CA 1
ATOM 1816 C C . ASP A 1 236 ? -11.764 -7.079 -8.123 1.00 88.12 236 ASP A C 1
ATOM 1818 O O . ASP A 1 236 ? -12.933 -6.737 -7.963 1.00 88.12 236 ASP A O 1
ATOM 1822 N N . LYS A 1 237 ? -11.238 -8.101 -7.443 1.00 91.25 237 LYS A N 1
ATOM 1823 C CA . LYS A 1 237 ? -11.946 -8.918 -6.444 1.00 91.25 237 LYS A CA 1
ATOM 1824 C C . LYS A 1 237 ? -11.571 -8.563 -5.009 1.00 91.25 237 LYS A C 1
ATOM 1826 O O . LYS A 1 237 ? -11.765 -9.354 -4.090 1.00 91.25 237 LYS A O 1
ATOM 1831 N N . VAL A 1 238 ? -11.050 -7.358 -4.768 1.00 92.50 238 VAL A N 1
ATOM 1832 C CA . VAL A 1 238 ? -10.600 -6.960 -3.423 1.00 92.50 238 VAL A CA 1
ATOM 1833 C C . VAL A 1 238 ? -11.706 -7.027 -2.360 1.00 92.50 238 VAL A C 1
ATOM 1835 O O . VAL A 1 238 ? -11.418 -7.268 -1.192 1.00 92.50 238 VAL A O 1
ATOM 1838 N N . MET A 1 239 ? -12.977 -6.876 -2.738 1.00 93.12 239 MET A N 1
ATOM 1839 C CA . MET A 1 239 ? -14.091 -6.998 -1.792 1.00 93.12 239 MET A CA 1
ATOM 1840 C C . MET A 1 239 ? -14.299 -8.430 -1.283 1.00 93.12 239 MET A C 1
ATOM 1842 O O . MET A 1 239 ? -14.828 -8.594 -0.190 1.00 93.12 239 MET A O 1
ATOM 1846 N N . GLU A 1 240 ? -13.825 -9.456 -1.994 1.00 92.81 240 GLU A N 1
ATOM 1847 C CA . GLU A 1 240 ? -13.862 -10.844 -1.508 1.00 92.81 240 GLU A CA 1
ATOM 1848 C C . GLU A 1 240 ? -12.907 -11.058 -0.322 1.00 92.81 240 GLU A C 1
ATOM 1850 O O . GLU A 1 240 ? -13.163 -11.900 0.534 1.00 92.81 240 GLU A O 1
ATOM 1855 N N . ILE A 1 241 ? -11.821 -10.278 -0.244 1.00 92.38 241 ILE A N 1
ATOM 1856 C CA . ILE A 1 241 ? -10.824 -10.379 0.835 1.00 92.38 241 ILE A CA 1
ATOM 1857 C C . ILE A 1 241 ? -10.970 -9.291 1.905 1.00 92.38 241 ILE A C 1
ATOM 1859 O O . ILE A 1 241 ? -10.607 -9.513 3.061 1.00 92.38 241 ILE A O 1
ATOM 1863 N N . LEU A 1 242 ? -11.482 -8.113 1.536 1.00 91.62 242 LEU A N 1
ATOM 1864 C CA . LEU A 1 242 ? -11.633 -6.974 2.438 1.00 91.62 242 LEU A CA 1
ATOM 1865 C C . LEU A 1 242 ? -13.079 -6.689 2.844 1.00 91.62 242 LEU A C 1
ATOM 1867 O O . LEU A 1 242 ? -13.257 -5.877 3.739 1.00 91.62 242 LEU A O 1
ATOM 1871 N N . GLY A 1 243 ? -14.101 -7.316 2.255 1.00 89.25 243 GLY A N 1
ATOM 1872 C CA . GLY A 1 243 ? -15.508 -6.992 2.532 1.00 89.25 243 GLY A CA 1
ATOM 1873 C C . GLY A 1 243 ? -15.836 -6.995 4.026 1.00 89.25 243 GLY A C 1
ATOM 1874 O O . GLY A 1 243 ? -16.140 -5.945 4.589 1.00 89.25 243 GLY A O 1
ATOM 1875 N N . ASP A 1 244 ? -15.633 -8.136 4.687 1.00 86.38 244 ASP A N 1
ATOM 1876 C CA . ASP A 1 244 ? -15.833 -8.291 6.138 1.00 86.38 244 ASP A CA 1
ATOM 1877 C C . ASP A 1 244 ? -14.870 -7.423 6.968 1.00 86.38 244 ASP A C 1
ATOM 1879 O O . ASP A 1 244 ? -15.137 -7.037 8.111 1.00 86.38 244 ASP A O 1
ATOM 1883 N N . PHE A 1 245 ? -13.699 -7.116 6.407 1.00 91.56 245 PHE A N 1
ATOM 1884 C CA . PHE A 1 245 ? -12.737 -6.235 7.050 1.00 91.56 245 PHE A CA 1
ATOM 1885 C C . PHE A 1 245 ? -13.197 -4.775 7.005 1.00 91.56 245 PHE A C 1
ATOM 1887 O O . PHE A 1 245 ? -12.929 -4.047 7.952 1.00 91.56 245 PHE A O 1
ATOM 1894 N N . LEU A 1 246 ? -13.889 -4.330 5.962 1.00 88.31 246 LEU A N 1
ATOM 1895 C CA . LEU A 1 246 ? -14.264 -2.929 5.760 1.00 88.31 246 LEU A CA 1
ATOM 1896 C C . LEU A 1 246 ? -15.604 -2.552 6.406 1.00 88.31 246 LEU A C 1
ATOM 1898 O O . LEU A 1 246 ? -15.835 -1.362 6.632 1.00 88.31 246 LEU A O 1
ATOM 1902 N N . THR A 1 247 ? -16.441 -3.536 6.744 1.00 81.56 247 THR A N 1
ATOM 1903 C CA . THR A 1 247 ? -17.633 -3.364 7.593 1.00 81.56 247 THR A CA 1
ATOM 1904 C C . THR A 1 247 ? -17.231 -3.191 9.056 1.00 81.56 247 THR A C 1
ATOM 1906 O O . THR A 1 247 ? -16.647 -4.138 9.634 1.00 81.56 247 THR A O 1
#

Sequence (247 aa):
MMEYLCLGAVDLVEKPNDAETWNIVGKRLRRLTEKIKEFRLKNIKRTRPPAMADYKMPLGGPAKKLFIVLGGVGSLIELQKMLGSISSNESAAGLVFLDLYPGVTPQLVKFFEKLTVLNPMPLKSGFPMLASQCGITYWHGSWEITSEGGIAFPTMNMESGLLDASKLLNSAARVFGRNLAVIVLSGTDLHIDDGLRKVAEKGGSIFLQDPDSCLAPEPVIKFESLKLHKSFFESDKVMEILGDFLT

Secondary structure (DSSP, 8-state):
-THHHHTT-----PPP-SHHHHHHHHHHHHHHHHTGGG--GGG----PPPPPPS--PPP-SB-SEEEEEEE-TTHHHHHHHHHHH----SSEEEEEEESS-GGGHHHHHHHHHTT-SSEEEE--TT---BTTEEEEEESEEEEEEEEETTEEEEEEEEEEEE--HHHHHHHHHHHHGGGEEEEE-TT--S--HHHHHHHHHTT-EEEEE-TTT-SS-HHHHHHHTTT--SEEE-GGGHHHHHHHHH-